Protein AF-A0A3C1H4Z0-F1 (afdb_monomer)

Structure (mmCIF, N/CA/C/O backbone):
data_AF-A0A3C1H4Z0-F1
#
_entry.id   AF-A0A3C1H4Z0-F1
#
loop_
_atom_site.group_PDB
_atom_site.id
_atom_site.type_symbol
_atom_site.label_atom_id
_atom_site.label_alt_id
_atom_site.label_comp_id
_atom_site.label_asym_id
_atom_site.label_entity_id
_atom_site.label_seq_id
_atom_site.pdbx_PDB_ins_code
_atom_site.Cartn_x
_atom_site.Cartn_y
_atom_site.Cartn_z
_atom_site.occupancy
_atom_site.B_iso_or_equiv
_atom_site.auth_seq_id
_atom_site.auth_comp_id
_atom_site.auth_asym_id
_atom_site.auth_atom_id
_atom_site.pdbx_PDB_model_num
ATOM 1 N N . MET A 1 1 ? 69.358 40.566 -24.210 1.00 37.97 1 MET A N 1
ATOM 2 C CA . MET A 1 1 ? 67.899 40.735 -24.387 1.00 37.97 1 MET A CA 1
ATOM 3 C C . MET A 1 1 ? 67.276 39.354 -24.476 1.00 37.97 1 MET A C 1
ATOM 5 O O . MET A 1 1 ? 67.696 38.576 -25.319 1.00 37.97 1 MET A O 1
ATOM 9 N N . LYS A 1 2 ? 66.384 39.017 -23.538 1.00 36.66 2 LYS A N 1
ATOM 10 C CA . LYS A 1 2 ? 65.709 37.714 -23.466 1.00 36.66 2 LYS A CA 1
ATOM 11 C C . LYS A 1 2 ? 64.594 37.681 -24.515 1.00 36.66 2 LYS A C 1
ATOM 13 O O . LYS A 1 2 ? 63.726 38.545 -24.478 1.00 36.66 2 LYS A O 1
ATOM 18 N N . ILE A 1 3 ? 64.631 36.708 -25.422 1.00 39.81 3 ILE A N 1
ATOM 19 C CA . ILE A 1 3 ? 63.531 36.397 -26.341 1.00 39.81 3 ILE A CA 1
ATOM 20 C C . ILE A 1 3 ? 62.879 35.119 -25.815 1.00 39.81 3 ILE A C 1
ATOM 22 O O . ILE A 1 3 ? 63.534 34.089 -25.671 1.00 39.81 3 ILE A O 1
ATOM 26 N N . ILE A 1 4 ? 61.607 35.238 -25.452 1.00 46.62 4 ILE A N 1
ATOM 27 C CA . ILE A 1 4 ? 60.723 34.152 -25.030 1.00 46.62 4 ILE A CA 1
ATOM 28 C C . ILE A 1 4 ? 60.248 33.425 -26.296 1.00 46.62 4 ILE A C 1
ATOM 30 O O . ILE A 1 4 ? 59.708 34.103 -27.172 1.00 46.62 4 ILE A O 1
ATOM 34 N N . PRO A 1 5 ? 60.354 32.089 -26.413 1.00 48.53 5 PRO A N 1
ATOM 35 C CA . PRO A 1 5 ? 59.516 31.348 -27.335 1.00 48.53 5 PRO A CA 1
ATOM 36 C C . PRO A 1 5 ? 58.209 31.006 -26.611 1.00 48.53 5 PRO A C 1
ATOM 38 O O . PRO A 1 5 ? 58.111 30.052 -25.843 1.00 48.53 5 PRO A O 1
ATOM 41 N N . LEU A 1 6 ? 57.213 31.861 -26.834 1.00 50.81 6 LEU A N 1
ATOM 42 C CA . LEU A 1 6 ? 55.803 31.505 -26.753 1.00 50.81 6 LEU A CA 1
ATOM 43 C C . LEU A 1 6 ? 55.489 30.627 -27.972 1.00 50.81 6 LEU A C 1
ATOM 45 O O . LEU A 1 6 ? 56.029 30.875 -29.046 1.00 50.81 6 LEU A O 1
ATOM 49 N N . LEU A 1 7 ? 54.562 29.686 -27.784 1.00 49.44 7 LEU A N 1
ATOM 50 C CA . LEU A 1 7 ? 53.970 28.773 -28.773 1.00 49.44 7 LEU A CA 1
ATOM 51 C C . LEU A 1 7 ? 54.741 27.481 -29.054 1.00 49.44 7 LEU A C 1
ATOM 53 O O . LEU A 1 7 ? 55.533 27.404 -29.980 1.00 49.44 7 LEU A O 1
ATOM 57 N N . PHE A 1 8 ? 54.371 26.430 -28.318 1.00 41.97 8 PHE A N 1
ATOM 58 C CA . PHE A 1 8 ? 53.978 25.140 -28.903 1.00 41.97 8 PHE A CA 1
ATOM 59 C C . PHE A 1 8 ? 53.128 24.350 -27.893 1.00 41.97 8 PHE A C 1
ATOM 61 O O . PHE A 1 8 ? 53.530 23.308 -27.396 1.00 41.97 8 PHE A O 1
ATOM 68 N N . ILE A 1 9 ? 51.937 24.861 -27.567 1.00 46.50 9 ILE A N 1
ATOM 69 C CA . ILE A 1 9 ? 50.832 24.011 -27.093 1.00 46.50 9 ILE A CA 1
ATOM 70 C C . ILE A 1 9 ? 49.528 24.524 -27.719 1.00 46.50 9 ILE A C 1
ATOM 72 O O . ILE A 1 9 ? 48.829 25.328 -27.108 1.00 46.50 9 ILE A O 1
ATOM 76 N N . PRO A 1 10 ? 49.170 24.075 -28.931 1.00 45.22 10 PRO A N 1
ATOM 77 C CA . PRO A 1 10 ? 47.775 24.066 -29.325 1.00 45.22 10 PRO A CA 1
ATOM 78 C C . PRO A 1 10 ? 47.410 22.650 -29.769 1.00 45.22 10 PRO A C 1
ATOM 80 O O . PRO A 1 10 ? 47.253 22.427 -30.958 1.00 45.22 10 PRO A O 1
ATOM 83 N N . LEU A 1 11 ? 47.366 21.674 -28.851 1.00 43.59 11 LEU A N 1
ATOM 84 C CA . LEU A 1 11 ? 46.843 20.324 -29.148 1.00 43.59 11 LEU A CA 1
ATOM 85 C C . LEU A 1 11 ? 46.638 19.457 -27.889 1.00 43.59 11 LEU A C 1
ATOM 87 O O . LEU A 1 11 ? 46.981 18.287 -27.872 1.00 43.59 11 LEU A O 1
ATOM 91 N N . LEU A 1 12 ? 46.072 20.023 -26.818 1.00 42.66 12 LEU A N 1
ATOM 92 C CA . LEU A 1 12 ? 45.511 19.251 -25.688 1.00 42.66 12 LEU A CA 1
ATOM 93 C C . LEU A 1 12 ? 44.210 19.887 -25.155 1.00 42.66 12 LEU A C 1
ATOM 95 O O . LEU A 1 12 ? 43.881 19.794 -23.980 1.00 42.66 12 LEU A O 1
ATOM 99 N N . LEU A 1 13 ? 43.456 20.547 -26.038 1.00 39.75 13 LEU A N 1
ATOM 100 C CA . LEU A 1 13 ? 42.087 21.010 -25.779 1.00 39.75 13 LEU A CA 1
ATOM 101 C C . LEU A 1 13 ? 41.118 20.388 -26.791 1.00 39.75 13 LEU A C 1
ATOM 103 O O . LEU A 1 13 ? 40.245 21.048 -27.335 1.00 39.75 13 LEU A O 1
ATOM 107 N N . THR A 1 14 ? 41.261 19.089 -27.032 1.00 47.59 14 THR A N 1
ATOM 108 C CA . THR A 1 14 ? 40.108 18.241 -27.353 1.00 47.59 14 THR A CA 1
ATOM 109 C C . THR A 1 14 ? 39.675 17.559 -26.060 1.00 47.59 14 THR A C 1
ATOM 111 O O . THR A 1 14 ? 39.637 16.336 -25.959 1.00 47.59 14 THR A O 1
ATOM 114 N N . GLY A 1 15 ? 39.375 18.359 -25.033 1.00 40.16 15 GLY A N 1
ATOM 115 C CA . GLY A 1 15 ? 38.405 17.938 -24.032 1.00 40.16 15 GLY A CA 1
ATOM 116 C C . GLY A 1 15 ? 37.061 17.931 -24.742 1.00 40.16 15 GLY A C 1
ATOM 117 O O . GLY A 1 15 ? 36.313 18.89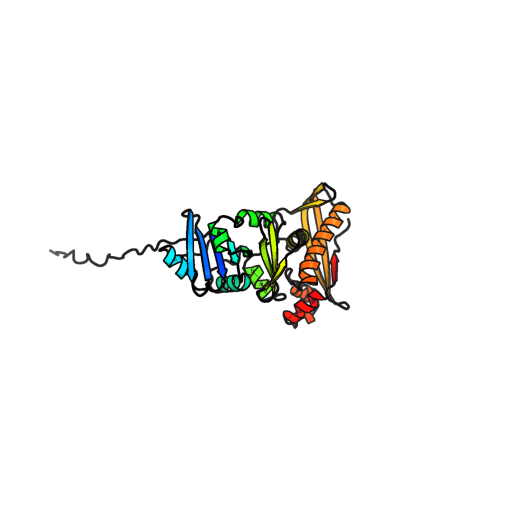8 -24.645 1.00 40.16 15 GLY A O 1
ATOM 118 N N . CYS A 1 16 ? 36.828 16.906 -25.567 1.00 43.28 16 CYS A N 1
ATOM 119 C CA . CYS A 1 16 ? 35.534 16.658 -26.170 1.00 43.28 16 CYS A CA 1
ATOM 120 C C . CYS A 1 16 ? 34.583 16.399 -25.012 1.00 43.28 16 CYS A C 1
ATOM 122 O O . CYS A 1 16 ? 34.588 15.346 -24.383 1.00 43.28 16 CYS A O 1
ATOM 124 N N . THR A 1 17 ? 33.844 17.450 -24.706 1.00 43.53 17 THR A N 1
ATOM 125 C CA . THR A 1 17 ? 32.643 17.494 -23.904 1.00 43.53 17 THR A CA 1
ATOM 126 C C . THR A 1 17 ? 31.671 16.448 -24.434 1.00 43.53 17 THR A C 1
ATOM 128 O O . THR A 1 17 ? 30.840 16.747 -25.289 1.00 43.53 17 THR A O 1
ATOM 131 N N . ASP A 1 18 ? 31.774 15.216 -23.944 1.00 45.03 18 ASP A N 1
ATOM 132 C CA . ASP A 1 18 ? 30.665 14.271 -23.985 1.00 45.03 18 ASP A CA 1
ATOM 133 C C . ASP A 1 18 ? 29.664 14.779 -22.935 1.00 45.03 18 ASP A C 1
ATOM 135 O O . ASP A 1 18 ? 29.580 14.270 -21.818 1.00 45.03 18 ASP A O 1
ATOM 139 N N . ILE A 1 19 ? 28.977 15.891 -23.243 1.00 54.91 19 ILE A N 1
ATOM 140 C CA . ILE A 1 19 ? 27.764 16.282 -22.520 1.00 54.91 19 ILE A CA 1
ATOM 141 C C . ILE A 1 19 ? 26.754 15.227 -22.936 1.00 54.91 19 ILE A C 1
ATOM 143 O O . ILE A 1 19 ? 25.976 15.420 -23.871 1.00 54.91 19 ILE A O 1
ATOM 147 N N . ARG A 1 20 ? 26.837 14.056 -22.301 1.00 63.47 20 ARG A N 1
ATOM 148 C CA . ARG A 1 20 ? 25.823 13.031 -22.454 1.00 63.47 20 ARG A CA 1
ATOM 149 C C . ARG A 1 20 ? 24.533 13.677 -22.001 1.00 63.47 20 ARG A C 1
ATOM 151 O O . ARG A 1 20 ? 24.407 14.107 -20.854 1.00 63.47 20 ARG A O 1
ATOM 158 N N . ARG A 1 21 ? 23.613 13.831 -22.950 1.00 85.88 21 ARG A N 1
ATOM 159 C CA . ARG A 1 21 ? 22.250 14.266 -22.675 1.00 85.88 21 ARG A CA 1
ATOM 160 C C . ARG A 1 21 ? 21.736 13.395 -21.536 1.00 85.88 21 ARG A C 1
ATOM 162 O O . ARG A 1 21 ? 21.861 12.177 -21.615 1.00 85.88 21 ARG A O 1
ATOM 169 N N . ARG A 1 22 ? 21.226 14.013 -20.478 1.00 89.50 22 ARG A N 1
ATOM 170 C CA . ARG A 1 22 ? 20.706 13.311 -19.306 1.00 89.50 22 ARG A CA 1
ATOM 171 C C . ARG A 1 22 ? 19.210 13.530 -19.240 1.00 89.50 22 ARG A C 1
ATOM 173 O O . ARG A 1 22 ? 18.773 14.676 -19.286 1.00 89.50 22 ARG A O 1
ATOM 180 N N . LEU A 1 23 ? 18.455 12.450 -19.115 1.00 91.31 23 LEU A N 1
ATOM 181 C CA . LEU A 1 23 ? 17.008 12.481 -18.969 1.00 91.31 23 LEU A CA 1
ATOM 182 C C . LEU A 1 23 ? 16.627 11.963 -17.590 1.00 91.31 23 LEU A C 1
ATOM 184 O O . LEU A 1 23 ? 17.183 10.976 -17.108 1.00 91.31 23 LEU A O 1
ATOM 188 N N . SER A 1 24 ? 15.698 12.658 -16.943 1.00 91.81 24 SER A N 1
ATOM 189 C CA . SER A 1 24 ? 15.146 12.261 -15.649 1.00 91.81 24 SER A CA 1
ATOM 190 C C . SER A 1 24 ? 13.656 11.968 -15.789 1.00 91.81 24 SER A C 1
ATOM 192 O O . SER A 1 24 ? 12.875 12.918 -15.842 1.00 91.81 24 SER A O 1
ATOM 194 N N . PRO A 1 25 ? 13.260 10.688 -15.896 1.00 92.88 25 PRO A N 1
ATOM 195 C CA . PRO A 1 25 ? 11.854 10.316 -15.952 1.00 92.88 25 PRO A CA 1
ATOM 196 C C . PRO A 1 25 ? 11.118 10.671 -14.661 1.00 92.88 25 PRO A C 1
ATOM 198 O O . PRO A 1 25 ? 11.623 10.406 -13.570 1.00 92.88 25 PRO A O 1
ATOM 201 N N . ASP A 1 26 ? 9.918 11.227 -14.800 1.00 92.56 26 ASP A N 1
ATOM 202 C CA . ASP A 1 26 ? 8.950 11.390 -13.710 1.00 92.56 26 ASP A CA 1
ATOM 203 C C . ASP A 1 26 ? 8.095 10.130 -13.532 1.00 92.56 26 ASP A C 1
ATOM 205 O O . ASP A 1 26 ? 7.803 9.745 -12.400 1.00 92.56 26 ASP A O 1
ATOM 209 N N . LEU A 1 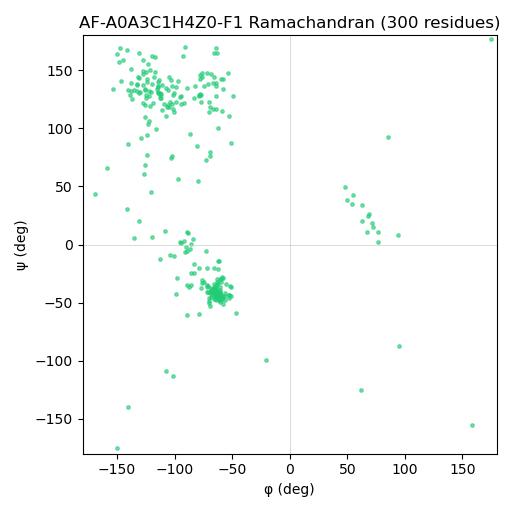27 ? 7.780 9.435 -14.633 1.00 95.50 27 LEU A N 1
ATOM 210 C CA . LEU A 1 27 ? 7.060 8.162 -14.624 1.00 95.50 27 LEU A CA 1
ATOM 211 C C . LEU A 1 27 ? 7.902 7.055 -15.236 1.00 95.50 27 LEU A C 1
ATOM 213 O O . LEU A 1 27 ? 8.493 7.218 -16.308 1.00 95.50 27 LEU A O 1
ATOM 217 N N . LEU A 1 28 ? 7.860 5.892 -14.600 1.00 97.12 28 LEU A N 1
ATOM 218 C CA . LEU A 1 28 ? 8.445 4.668 -15.113 1.00 97.12 28 LEU A CA 1
ATOM 219 C C . LEU A 1 28 ? 7.416 3.552 -15.026 1.00 97.12 28 LEU A C 1
ATOM 221 O O . LEU A 1 28 ? 6.819 3.325 -13.980 1.00 97.12 28 LEU A O 1
ATOM 225 N N . ALA A 1 29 ? 7.239 2.836 -16.125 1.00 97.44 29 ALA A N 1
ATOM 226 C CA . ALA A 1 29 ? 6.429 1.643 -16.206 1.00 97.44 29 ALA A CA 1
ATOM 227 C C . ALA A 1 29 ? 7.300 0.431 -16.533 1.00 97.44 29 ALA A C 1
ATOM 229 O O . ALA A 1 29 ? 8.120 0.479 -17.454 1.00 97.44 29 ALA A O 1
ATOM 230 N N . VAL A 1 30 ? 7.083 -0.661 -15.804 1.00 97.50 30 VAL A N 1
ATOM 231 C CA . VAL A 1 30 ? 7.778 -1.936 -15.981 1.00 97.50 30 VAL A CA 1
ATOM 232 C C . VAL A 1 30 ? 6.757 -3.049 -16.170 1.00 97.50 30 VAL A C 1
ATOM 234 O O . VAL A 1 30 ? 5.785 -3.172 -15.420 1.00 97.50 30 VAL A O 1
ATOM 237 N N . HIS A 1 31 ? 6.981 -3.889 -17.169 1.00 96.81 31 HIS A N 1
ATOM 238 C CA . HIS A 1 31 ? 6.237 -5.128 -17.342 1.00 96.81 31 HIS A CA 1
ATOM 239 C C . HIS A 1 31 ? 7.198 -6.307 -17.261 1.00 96.81 31 HIS A C 1
ATOM 241 O O . HIS A 1 31 ? 8.144 -6.377 -18.046 1.00 96.81 31 HIS A O 1
ATOM 247 N N . THR A 1 32 ? 6.957 -7.224 -16.324 1.00 93.19 32 THR A N 1
ATOM 248 C CA . THR A 1 32 ? 7.708 -8.477 -16.221 1.00 93.19 32 THR A CA 1
ATOM 249 C C . THR A 1 32 ? 6.896 -9.627 -16.825 1.00 93.19 32 THR A C 1
ATOM 251 O O . THR A 1 32 ? 5.830 -9.994 -16.331 1.00 93.19 32 THR A O 1
ATOM 254 N N . GLY A 1 33 ? 7.402 -10.178 -17.931 1.00 87.75 33 GLY A N 1
ATOM 255 C CA . GLY A 1 33 ? 6.848 -11.330 -18.647 1.00 87.75 33 GLY A CA 1
ATOM 256 C C . GLY A 1 33 ? 7.966 -12.251 -19.147 1.00 87.75 33 GLY A C 1
ATOM 257 O O . GLY A 1 33 ? 8.956 -12.446 -18.448 1.00 87.75 33 GLY A O 1
ATOM 258 N N . GLU A 1 34 ? 7.842 -12.801 -20.362 1.00 85.75 34 GLU A N 1
ATOM 259 C CA . GLU A 1 34 ? 8.949 -13.539 -21.014 1.00 85.75 34 GLU A CA 1
ATOM 260 C C . GLU A 1 34 ? 10.174 -12.641 -21.259 1.00 85.75 34 GLU A C 1
ATOM 262 O O . GLU A 1 34 ? 11.317 -13.087 -21.171 1.00 85.75 34 GLU A O 1
ATOM 267 N N . THR A 1 35 ? 9.919 -11.362 -21.533 1.00 90.50 35 THR A N 1
ATOM 268 C CA . THR A 1 35 ? 10.899 -10.277 -21.595 1.00 90.50 35 THR A CA 1
ATOM 269 C C . THR A 1 35 ? 10.498 -9.179 -20.618 1.00 90.50 35 THR A C 1
ATOM 271 O O . THR A 1 35 ? 9.317 -9.032 -20.289 1.00 90.50 35 THR A O 1
ATOM 274 N N . VAL A 1 36 ? 11.469 -8.384 -20.168 1.00 96.19 36 VAL A N 1
ATOM 275 C CA . VAL A 1 36 ? 11.195 -7.201 -19.350 1.00 96.19 36 VAL A CA 1
ATOM 276 C C . VAL A 1 36 ? 11.057 -5.999 -20.267 1.00 96.19 36 VAL A C 1
ATOM 278 O O . VAL A 1 36 ? 11.981 -5.666 -21.010 1.00 96.19 36 VAL A O 1
ATOM 281 N N . SER A 1 37 ? 9.906 -5.343 -20.216 1.00 97.50 37 SER A N 1
ATOM 282 C CA . SER A 1 37 ? 9.657 -4.112 -20.964 1.00 97.50 37 SER A CA 1
ATOM 283 C C . SER A 1 37 ? 9.701 -2.913 -20.027 1.00 97.50 37 SER A C 1
ATOM 285 O O . SER A 1 37 ? 9.238 -2.976 -18.887 1.00 97.50 37 SER A O 1
ATOM 287 N N . PHE A 1 38 ? 10.222 -1.804 -20.542 1.00 97.75 38 PHE A N 1
ATOM 288 C CA . PHE A 1 38 ? 10.278 -0.517 -19.868 1.00 97.75 38 PHE A CA 1
ATOM 289 C C . PHE A 1 38 ? 9.598 0.540 -20.727 1.00 97.75 38 PHE A C 1
ATOM 291 O O . PHE A 1 38 ? 9.792 0.584 -21.944 1.00 97.75 38 PHE A O 1
ATOM 298 N N . ALA A 1 39 ? 8.853 1.434 -20.090 1.00 97.31 39 ALA A N 1
ATOM 299 C CA . ALA A 1 39 ? 8.422 2.684 -20.693 1.00 97.31 39 ALA A CA 1
ATOM 300 C C . ALA A 1 39 ? 8.629 3.819 -19.690 1.00 97.31 39 ALA A C 1
ATOM 302 O O . ALA A 1 39 ? 8.261 3.686 -18.531 1.00 97.31 39 ALA A O 1
ATOM 303 N N . ALA A 1 40 ? 9.218 4.922 -20.125 1.00 96.69 40 ALA A N 1
ATOM 304 C CA . ALA A 1 40 ? 9.511 6.075 -19.292 1.00 96.69 40 ALA A CA 1
ATOM 305 C C . ALA A 1 40 ? 8.943 7.336 -19.936 1.00 96.69 40 ALA A C 1
ATOM 307 O O . ALA A 1 40 ? 9.074 7.523 -21.147 1.00 96.69 40 ALA A O 1
ATOM 308 N N . HIS A 1 41 ? 8.335 8.190 -19.120 1.00 95.81 41 HIS A N 1
ATOM 309 C CA . HIS A 1 41 ? 7.904 9.524 -19.519 1.00 95.81 41 HIS A CA 1
ATOM 310 C C . HIS A 1 41 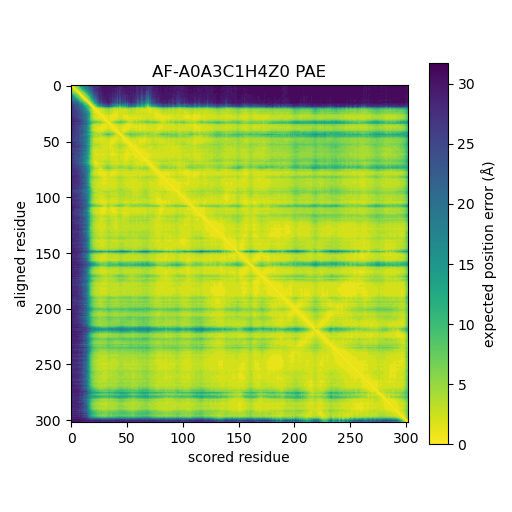? 8.819 10.566 -18.875 1.00 95.81 41 HIS A C 1
ATOM 312 O O . HIS A 1 41 ? 9.134 10.456 -17.687 1.00 95.81 41 HIS A O 1
ATOM 318 N N . THR A 1 42 ? 9.261 11.548 -19.663 1.00 91.56 42 THR A N 1
ATOM 319 C CA . THR A 1 42 ? 10.120 12.645 -19.208 1.00 91.56 42 THR A CA 1
ATOM 320 C C . THR A 1 42 ? 9.454 13.996 -19.477 1.00 91.56 42 THR A C 1
ATOM 322 O O . THR A 1 42 ? 9.456 14.520 -20.589 1.00 91.56 42 THR A O 1
ATOM 325 N N . SER A 1 43 ? 8.967 14.641 -18.422 1.00 86.19 43 SER A N 1
ATOM 326 C CA . SER A 1 43 ? 8.322 15.961 -18.487 1.00 86.19 43 SER A CA 1
ATOM 327 C C . SER A 1 43 ? 9.260 17.070 -18.980 1.00 86.19 43 SER A C 1
ATOM 329 O O . SER A 1 43 ? 8.807 18.102 -19.465 1.00 86.19 43 SER A O 1
ATOM 331 N N . GLN A 1 44 ? 10.579 16.865 -18.876 1.00 83.69 44 GLN A N 1
ATOM 332 C CA . GLN A 1 44 ? 11.602 17.803 -19.359 1.00 83.69 44 GLN A CA 1
ATOM 333 C C . GLN A 1 44 ? 11.496 18.068 -20.865 1.00 83.69 44 GLN A C 1
ATOM 335 O O . GLN A 1 44 ? 11.842 19.153 -21.328 1.00 83.69 44 GLN A O 1
ATOM 340 N N . GLU A 1 45 ? 11.062 17.063 -21.621 1.00 85.69 45 GLU A N 1
ATOM 341 C CA . GLU A 1 45 ? 11.038 17.096 -23.082 1.00 85.69 45 GLU A CA 1
ATOM 342 C C . GLU A 1 45 ? 9.719 16.567 -23.659 1.00 85.69 45 GLU A C 1
ATOM 344 O O . GLU A 1 45 ? 9.614 16.440 -24.877 1.00 85.69 45 GLU A O 1
ATOM 349 N N . ASP A 1 46 ? 8.739 16.266 -22.796 1.00 87.38 46 ASP A N 1
ATOM 350 C CA . ASP A 1 46 ? 7.471 15.612 -23.144 1.00 87.38 46 ASP A CA 1
ATOM 351 C C . ASP A 1 46 ? 7.704 14.375 -24.030 1.00 87.38 46 ASP A C 1
ATOM 353 O O . ASP A 1 46 ? 7.159 14.226 -25.126 1.00 87.38 46 ASP A O 1
ATOM 357 N N . ALA A 1 47 ? 8.635 13.519 -23.592 1.00 87.56 47 ALA A N 1
ATOM 358 C CA . ALA A 1 47 ? 9.094 12.374 -24.363 1.00 87.56 47 ALA A CA 1
ATOM 359 C C . ALA A 1 47 ? 8.718 11.056 -23.690 1.00 87.56 47 ALA A C 1
ATOM 361 O O . ALA A 1 47 ? 8.839 10.878 -22.478 1.00 87.56 47 ALA A O 1
ATOM 362 N N . LEU A 1 48 ? 8.318 10.101 -24.526 1.00 95.06 48 LEU A N 1
ATOM 363 C CA . LEU A 1 48 ? 8.053 8.724 -24.148 1.00 95.06 48 LEU A CA 1
ATOM 364 C C . LEU A 1 48 ? 9.151 7.831 -24.736 1.00 95.06 48 LEU A C 1
ATOM 366 O O . LEU A 1 48 ? 9.324 7.758 -25.954 1.00 95.06 48 LEU A O 1
ATOM 370 N N . ILE A 1 49 ? 9.870 7.126 -23.871 1.00 96.00 49 ILE A N 1
ATOM 371 C CA . ILE A 1 49 ? 10.957 6.218 -24.245 1.00 96.00 49 ILE A CA 1
ATOM 372 C C . ILE A 1 49 ? 10.528 4.807 -23.879 1.00 96.00 49 ILE A C 1
ATOM 374 O O . ILE A 1 49 ? 10.110 4.570 -22.752 1.00 96.00 49 ILE A O 1
ATOM 378 N N . ALA A 1 50 ? 10.653 3.866 -24.809 1.00 96.81 50 ALA A N 1
ATOM 379 C CA . ALA A 1 50 ? 10.377 2.459 -24.552 1.00 96.81 50 ALA A CA 1
ATOM 380 C C . ALA A 1 50 ? 11.592 1.605 -24.907 1.00 96.81 50 ALA A C 1
ATOM 382 O O . ALA A 1 50 ? 12.288 1.880 -25.886 1.00 96.81 50 ALA A O 1
ATOM 383 N N . ALA A 1 51 ? 11.838 0.575 -24.108 1.00 97.06 51 ALA A N 1
ATOM 384 C CA . ALA A 1 51 ? 12.926 -0.366 -24.317 1.00 97.06 51 ALA A CA 1
ATOM 385 C C . ALA A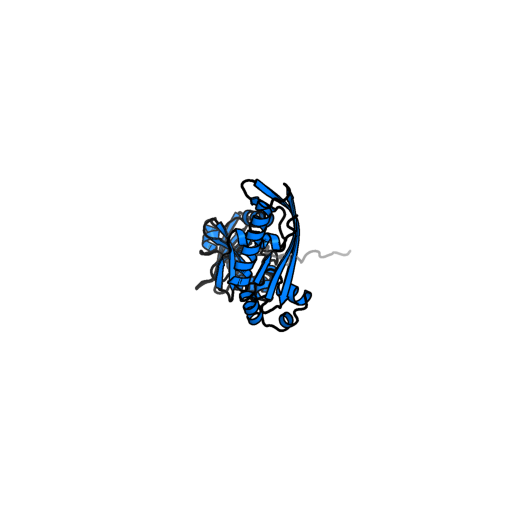 1 51 ? 12.555 -1.746 -23.770 1.00 97.06 51 ALA A C 1
ATOM 387 O O . ALA A 1 51 ? 11.629 -1.886 -22.974 1.00 97.06 51 ALA A O 1
ATOM 388 N N . GLU A 1 52 ? 13.310 -2.757 -24.179 1.00 96.62 52 GLU A N 1
ATOM 389 C CA . GLU A 1 52 ? 13.196 -4.116 -23.659 1.00 96.62 52 GLU A CA 1
ATOM 390 C C . GLU A 1 52 ? 14.566 -4.606 -23.197 1.00 96.62 52 GLU A C 1
ATOM 392 O O . GLU A 1 52 ? 15.605 -4.227 -23.752 1.00 96.62 52 GLU A O 1
ATOM 397 N N . ALA A 1 53 ? 14.564 -5.461 -22.182 1.00 95.12 53 ALA A N 1
ATOM 398 C CA . ALA A 1 53 ? 15.743 -6.148 -21.693 1.00 95.12 53 ALA A CA 1
ATOM 399 C C . ALA A 1 53 ? 15.398 -7.542 -21.161 1.00 95.12 53 ALA A C 1
ATOM 401 O O . ALA A 1 53 ? 14.238 -7.913 -20.989 1.00 95.12 53 ALA A O 1
ATOM 402 N N . ALA A 1 54 ? 16.444 -8.322 -20.898 1.00 93.12 54 ALA A N 1
ATOM 403 C CA . ALA A 1 54 ? 16.310 -9.647 -20.303 1.00 93.12 54 ALA A CA 1
ATOM 404 C C . ALA A 1 54 ? 16.071 -9.606 -18.781 1.00 93.12 54 ALA A C 1
ATOM 406 O O . ALA A 1 54 ? 15.611 -10.594 -18.224 1.00 93.12 54 ALA A O 1
ATOM 407 N N . ASP A 1 55 ? 16.403 -8.495 -18.116 1.00 91.94 55 ASP A N 1
ATOM 408 C CA . ASP A 1 55 ? 16.436 -8.380 -16.655 1.00 91.94 55 ASP A CA 1
ATOM 409 C C . ASP A 1 55 ? 16.027 -6.955 -16.225 1.00 91.94 55 ASP A C 1
ATOM 411 O O . ASP A 1 55 ? 16.439 -5.999 -16.901 1.00 91.94 55 ASP A O 1
ATOM 415 N N . PRO A 1 56 ? 15.249 -6.773 -15.134 1.00 92.06 56 PRO A N 1
ATOM 416 C CA . PRO A 1 56 ? 14.912 -5.448 -14.614 1.00 92.06 56 PRO A CA 1
ATOM 417 C C . PRO A 1 56 ? 16.136 -4.575 -14.294 1.00 92.06 56 PRO A C 1
ATOM 419 O O . PRO A 1 56 ? 16.095 -3.371 -14.532 1.00 92.06 56 PRO A O 1
ATOM 422 N N . LEU A 1 57 ? 17.257 -5.152 -13.844 1.00 93.56 57 LEU A N 1
ATOM 423 C CA . LEU A 1 57 ? 18.494 -4.422 -13.516 1.00 93.56 57 LEU A CA 1
ATOM 424 C C . LEU A 1 57 ? 19.128 -3.702 -14.714 1.00 93.56 57 LEU A C 1
ATOM 426 O O . LEU A 1 57 ? 19.998 -2.853 -14.542 1.00 93.56 57 LEU A O 1
ATOM 430 N N . LEU A 1 58 ? 18.708 -4.028 -15.937 1.00 94.06 58 LEU A N 1
ATOM 431 C CA . LEU A 1 58 ? 19.197 -3.395 -17.161 1.00 94.06 58 LEU A CA 1
ATOM 432 C C . LEU A 1 58 ? 18.385 -2.154 -17.561 1.00 94.06 58 LEU A C 1
ATOM 434 O O . LEU A 1 58 ? 18.560 -1.652 -18.672 1.00 94.06 58 LEU A O 1
ATOM 438 N N . LEU A 1 59 ? 17.504 -1.660 -16.685 1.00 93.94 59 LEU A N 1
ATOM 439 C CA . LEU A 1 59 ? 16.640 -0.501 -16.908 1.00 93.94 59 LEU A CA 1
ATOM 440 C C . LEU A 1 59 ? 17.382 0.701 -17.512 1.00 93.94 59 LEU A C 1
ATOM 442 O O . LEU A 1 59 ? 17.018 1.187 -18.587 1.00 93.94 59 LEU A O 1
ATOM 446 N N . THR A 1 60 ? 18.405 1.196 -16.812 1.00 92.12 60 THR A N 1
ATOM 447 C CA . THR A 1 60 ? 19.120 2.433 -17.165 1.00 92.12 60 THR A CA 1
ATOM 448 C C . THR A 1 60 ? 19.870 2.287 -18.489 1.00 92.12 60 THR A C 1
ATOM 450 O O . THR A 1 60 ? 19.793 3.174 -19.341 1.00 92.12 60 THR A O 1
ATOM 453 N N . ASP A 1 61 ? 20.493 1.131 -18.725 1.00 94.06 61 ASP A N 1
ATOM 454 C CA . ASP A 1 61 ? 21.171 0.794 -19.981 1.00 94.06 61 ASP A CA 1
ATOM 455 C C . ASP A 1 61 ? 20.201 0.621 -21.160 1.00 94.06 61 ASP A C 1
ATOM 457 O O . ASP A 1 61 ? 20.505 1.002 -22.296 1.00 94.06 61 ASP A O 1
ATOM 461 N N . ALA A 1 62 ? 19.041 0.003 -20.935 1.00 95.31 62 ALA A N 1
ATOM 462 C CA . ALA A 1 62 ? 18.045 -0.239 -21.973 1.00 95.31 62 ALA A CA 1
ATOM 463 C C . ALA A 1 62 ? 17.392 1.073 -22.422 1.00 95.31 62 ALA A C 1
ATOM 465 O O . ALA A 1 62 ? 17.422 1.405 -23.611 1.00 95.31 62 ALA A O 1
ATOM 466 N N . LEU A 1 63 ? 16.874 1.854 -21.470 1.00 95.31 63 LEU A N 1
ATOM 467 C CA . LEU A 1 63 ? 16.274 3.156 -21.752 1.00 95.31 63 LEU A CA 1
ATOM 468 C C . LEU A 1 63 ? 17.312 4.156 -22.270 1.00 95.31 63 LEU A C 1
ATOM 470 O O . LEU A 1 63 ? 17.015 4.917 -23.190 1.00 95.31 63 LEU A O 1
ATOM 474 N N . GLY A 1 64 ? 18.541 4.126 -21.750 1.00 94.12 64 GLY A N 1
ATOM 475 C CA . GLY A 1 64 ? 19.594 5.036 -22.189 1.00 94.12 64 GLY A CA 1
ATOM 476 C C . GLY A 1 64 ? 20.032 4.798 -23.633 1.00 94.12 64 GLY A C 1
ATOM 477 O O . GLY A 1 64 ? 20.182 5.747 -24.407 1.00 94.12 64 GLY A O 1
ATOM 478 N N . ARG A 1 65 ? 20.139 3.528 -24.049 1.00 93.62 65 ARG A N 1
ATOM 479 C CA . ARG A 1 65 ? 20.378 3.170 -25.459 1.00 93.62 65 ARG A CA 1
ATOM 480 C C . ARG A 1 65 ? 19.226 3.595 -26.365 1.00 93.62 65 ARG A C 1
ATOM 482 O O . ARG A 1 65 ? 19.489 4.102 -27.451 1.00 93.62 65 ARG A O 1
ATOM 489 N N . ALA A 1 66 ? 17.980 3.412 -25.927 1.00 94.62 66 ALA A N 1
ATOM 490 C CA . ALA A 1 66 ? 16.804 3.807 -26.700 1.00 94.62 66 ALA A CA 1
ATOM 491 C C . ALA A 1 66 ? 16.691 5.335 -26.858 1.00 94.62 66 ALA A C 1
ATOM 493 O O . ALA A 1 66 ? 16.357 5.821 -27.936 1.00 94.62 66 ALA A O 1
ATOM 494 N N . ALA A 1 67 ? 17.010 6.094 -25.808 1.00 92.62 67 ALA A N 1
ATOM 495 C CA . ALA A 1 67 ? 16.939 7.554 -25.808 1.00 92.62 67 ALA A CA 1
ATOM 496 C C . ALA A 1 67 ? 18.178 8.245 -26.405 1.00 92.62 67 ALA A C 1
ATOM 498 O O . ALA A 1 67 ? 18.134 9.442 -26.703 1.00 92.62 67 ALA A O 1
ATOM 499 N N . GLY A 1 68 ? 19.300 7.526 -26.533 1.00 92.06 68 GLY A N 1
ATOM 500 C CA . GLY A 1 68 ? 20.603 8.128 -26.828 1.00 92.06 68 GLY A CA 1
ATOM 501 C C . GLY A 1 68 ? 21.061 9.089 -25.722 1.00 92.06 68 GLY A C 1
ATOM 502 O O . GLY A 1 68 ? 21.656 10.126 -26.016 1.00 92.06 68 GLY A O 1
ATOM 503 N N . ALA A 1 69 ? 20.727 8.779 -24.467 1.00 91.50 69 ALA A N 1
ATOM 504 C CA . ALA A 1 69 ? 20.909 9.642 -23.302 1.00 91.50 69 ALA A CA 1
ATOM 505 C C . ALA A 1 69 ? 21.257 8.820 -22.049 1.00 91.50 69 ALA A C 1
ATOM 507 O O . ALA A 1 69 ? 20.961 7.634 -21.973 1.00 91.50 69 ALA A O 1
ATOM 508 N N . GLU A 1 70 ? 21.868 9.442 -21.045 1.00 91.88 70 GLU A N 1
ATOM 509 C CA . GLU A 1 70 ? 21.954 8.865 -19.702 1.00 91.88 70 GLU A CA 1
ATOM 510 C C . GLU A 1 70 ? 20.591 8.985 -19.006 1.00 91.88 70 GLU A C 1
ATOM 512 O O . GLU A 1 70 ? 19.958 10.041 -19.058 1.00 91.88 70 GLU A O 1
ATOM 517 N N . ILE A 1 71 ? 20.153 7.924 -18.329 1.00 92.44 71 ILE A N 1
ATOM 518 C CA . ILE A 1 71 ? 18.908 7.911 -17.556 1.00 92.44 71 ILE A CA 1
ATOM 519 C C . ILE A 1 71 ? 19.226 8.093 -16.077 1.00 92.44 71 ILE A C 1
ATOM 521 O O . ILE A 1 71 ? 20.075 7.399 -15.527 1.00 92.44 71 ILE A O 1
ATOM 525 N N . SER A 1 72 ? 18.525 9.024 -15.434 1.00 90.69 72 SER A N 1
ATOM 526 C CA . SER A 1 72 ? 18.638 9.310 -14.005 1.00 90.69 72 SER A CA 1
ATOM 527 C C . SER A 1 72 ? 17.267 9.236 -13.348 1.00 90.69 72 SER A C 1
ATOM 529 O O . SER A 1 72 ? 16.443 10.128 -13.524 1.00 90.69 72 SER A O 1
ATOM 531 N N . THR A 1 73 ? 17.031 8.219 -12.530 1.00 87.50 73 THR A N 1
ATOM 532 C CA . THR A 1 73 ? 15.740 7.975 -11.864 1.00 87.50 73 THR A CA 1
ATOM 533 C C . THR A 1 73 ? 15.549 8.762 -10.562 1.00 87.50 73 THR A C 1
ATOM 535 O O . THR A 1 73 ? 14.531 8.624 -9.893 1.00 87.50 73 THR A O 1
ATOM 538 N N . GLY A 1 74 ? 16.483 9.651 -10.205 1.00 83.88 74 GLY A N 1
ATOM 539 C CA . GLY A 1 74 ? 16.418 10.433 -8.961 1.00 83.88 74 GLY A CA 1
ATOM 540 C C . GLY A 1 74 ? 15.202 11.364 -8.813 1.00 83.88 74 GLY A C 1
ATOM 541 O O . GLY A 1 74 ? 14.941 11.824 -7.708 1.00 83.88 74 GLY A O 1
ATOM 542 N N . HIS A 1 75 ? 14.460 11.635 -9.893 1.00 83.94 75 HIS A N 1
ATOM 543 C CA . HIS A 1 75 ? 13.226 12.437 -9.881 1.00 83.94 75 HIS A CA 1
ATOM 544 C C . HIS A 1 75 ? 11.957 11.595 -10.091 1.00 83.94 75 HIS A C 1
ATOM 546 O O . HIS A 1 75 ? 10.890 12.155 -10.334 1.00 83.94 75 HIS A O 1
ATOM 552 N N . LEU A 1 76 ? 12.067 10.266 -10.019 1.00 91.88 76 LEU A N 1
ATOM 553 C CA . LEU A 1 76 ? 10.950 9.368 -10.271 1.00 91.88 76 LEU A CA 1
ATOM 554 C C . LEU A 1 76 ? 9.875 9.528 -9.189 1.00 91.88 76 LEU A C 1
ATOM 556 O O . LEU A 1 76 ? 10.108 9.224 -8.016 1.00 91.88 76 LEU A O 1
ATOM 560 N N . THR A 1 77 ? 8.685 9.978 -9.584 1.00 91.75 77 THR A N 1
ATOM 561 C CA . THR A 1 77 ? 7.557 10.186 -8.664 1.00 91.75 77 THR A CA 1
ATOM 562 C C . THR A 1 77 ? 6.707 8.928 -8.534 1.00 91.75 77 THR A C 1
ATOM 564 O O . THR A 1 77 ? 6.233 8.613 -7.438 1.00 91.75 77 THR A O 1
ATOM 567 N N . MET A 1 78 ? 6.569 8.173 -9.628 1.00 95.25 78 MET A N 1
ATOM 568 C CA . MET A 1 78 ? 5.780 6.948 -9.666 1.00 95.25 78 MET A CA 1
ATOM 569 C C . MET A 1 78 ? 6.438 5.845 -10.502 1.00 95.25 78 MET A C 1
ATOM 571 O O . MET A 1 78 ? 6.827 6.047 -11.654 1.00 95.25 78 MET A O 1
ATOM 575 N N . LEU A 1 79 ? 6.466 4.646 -9.923 1.00 96.69 79 LEU A N 1
ATOM 576 C CA . LEU A 1 79 ? 6.813 3.388 -10.571 1.00 96.69 79 LEU A CA 1
ATOM 577 C C . LEU A 1 79 ? 5.541 2.548 -10.759 1.00 96.69 79 LEU A C 1
ATOM 579 O O . LEU A 1 79 ? 4.974 2.048 -9.792 1.00 96.69 79 LEU A O 1
ATOM 583 N N . ALA A 1 80 ? 5.101 2.370 -12.000 1.00 96.62 80 ALA A N 1
ATOM 584 C CA . ALA A 1 80 ? 4.001 1.483 -12.358 1.00 96.62 80 ALA A CA 1
ATOM 585 C C . ALA A 1 80 ? 4.535 0.104 -12.763 1.00 96.62 80 ALA A C 1
ATOM 587 O O . ALA A 1 80 ? 5.402 0.003 -13.629 1.00 96.62 80 ALA A O 1
ATOM 588 N N . VAL A 1 81 ? 4.021 -0.974 -12.176 1.00 96.62 81 VAL A N 1
ATOM 589 C CA . VAL A 1 81 ? 4.512 -2.328 -12.450 1.00 96.62 81 VAL A CA 1
ATOM 590 C C . VAL A 1 81 ? 3.370 -3.294 -12.710 1.00 96.62 81 VAL A C 1
ATOM 592 O O . VAL A 1 81 ? 2.358 -3.300 -12.013 1.00 96.62 81 VAL A O 1
ATOM 595 N N . SER A 1 82 ? 3.569 -4.151 -13.703 1.00 94.56 82 SER A N 1
ATOM 596 C CA . SER A 1 82 ? 2.706 -5.292 -14.013 1.00 94.56 82 SER A CA 1
ATOM 597 C C . SER A 1 82 ? 3.545 -6.567 -14.094 1.00 94.56 82 SER A C 1
ATOM 599 O O . SER A 1 82 ? 4.700 -6.509 -14.515 1.00 94.56 82 SER A O 1
ATOM 601 N N . GLY A 1 83 ? 2.972 -7.704 -13.694 1.00 93.06 83 GLY A N 1
ATOM 602 C CA . GLY A 1 83 ? 3.702 -8.965 -13.513 1.00 93.06 83 GLY A CA 1
ATOM 603 C C . GLY A 1 83 ? 4.145 -9.148 -12.060 1.00 93.06 83 GLY A C 1
ATOM 604 O O . GLY A 1 83 ? 3.399 -9.719 -11.2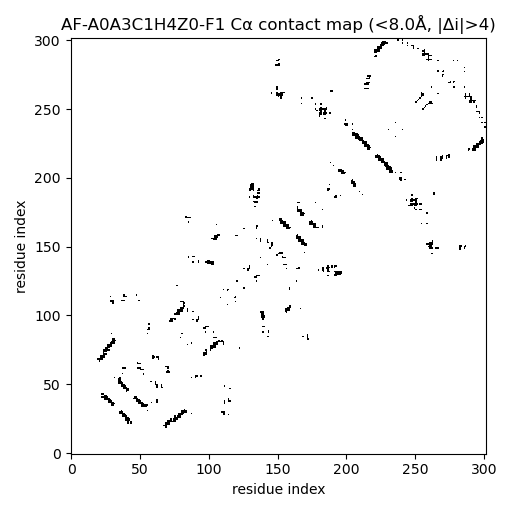69 1.00 93.06 83 GLY A O 1
ATOM 605 N N . ASP A 1 84 ? 5.316 -8.618 -11.704 1.00 93.88 84 ASP A N 1
ATOM 606 C CA . ASP A 1 84 ? 5.955 -8.764 -10.385 1.00 93.88 84 ASP A CA 1
ATOM 607 C C . ASP A 1 84 ? 6.271 -7.397 -9.740 1.00 93.88 84 ASP A C 1
ATOM 609 O O . ASP A 1 84 ? 7.414 -6.930 -9.757 1.00 93.88 84 ASP A O 1
ATOM 613 N N . PRO A 1 85 ? 5.261 -6.702 -9.186 1.00 95.00 85 PRO A N 1
ATOM 614 C CA . PRO A 1 85 ? 5.466 -5.390 -8.580 1.00 95.00 85 PRO A CA 1
ATOM 615 C C . PRO A 1 85 ? 6.351 -5.428 -7.330 1.00 95.00 85 PRO A C 1
ATOM 617 O O . PRO A 1 85 ? 7.107 -4.484 -7.102 1.00 95.00 85 PRO A O 1
ATOM 620 N N . CYS A 1 86 ? 6.294 -6.498 -6.531 1.00 94.56 86 CYS A N 1
ATOM 621 C CA . CYS A 1 86 ? 7.108 -6.624 -5.322 1.00 94.56 86 CYS A CA 1
ATOM 622 C C . CYS A 1 86 ? 8.589 -6.825 -5.663 1.00 94.56 86 CYS A C 1
ATOM 624 O O . CYS A 1 86 ? 9.422 -6.062 -5.173 1.00 94.56 86 CYS A O 1
ATOM 626 N N . GLY A 1 87 ? 8.912 -7.781 -6.542 1.00 94.56 87 GLY A N 1
ATOM 627 C CA . GLY A 1 87 ? 10.293 -8.072 -6.923 1.00 94.56 87 GLY A CA 1
ATOM 628 C C . GLY A 1 87 ? 10.956 -6.926 -7.686 1.00 94.56 87 GLY A C 1
ATOM 629 O O . GLY A 1 87 ? 12.108 -6.591 -7.410 1.00 94.56 87 GLY A O 1
ATOM 630 N N . VAL A 1 88 ? 10.229 -6.244 -8.581 1.00 95.25 88 VAL A N 1
ATOM 631 C CA . VAL A 1 88 ? 10.756 -5.053 -9.281 1.00 95.25 88 VAL A CA 1
ATOM 632 C C . VAL A 1 88 ? 11.040 -3.913 -8.302 1.00 95.25 88 VAL A C 1
ATOM 634 O O . VAL A 1 88 ? 12.099 -3.291 -8.383 1.00 95.25 88 VAL A O 1
ATOM 637 N N . THR A 1 89 ? 10.132 -3.653 -7.356 1.00 94.94 89 THR A N 1
ATOM 638 C CA . THR A 1 89 ? 10.332 -2.606 -6.341 1.00 94.94 89 THR A CA 1
ATOM 639 C C . THR A 1 89 ? 11.564 -2.897 -5.490 1.00 94.94 89 THR A C 1
ATOM 641 O O . THR A 1 89 ? 12.381 -2.005 -5.268 1.00 94.94 89 THR A O 1
ATOM 644 N N . GLU A 1 90 ? 11.726 -4.147 -5.049 1.00 94.31 90 GLU A N 1
ATOM 645 C CA . GLU A 1 90 ? 12.884 -4.575 -4.263 1.00 94.31 90 GLU A CA 1
ATOM 646 C C . GLU A 1 90 ? 14.180 -4.405 -5.057 1.00 94.31 90 GLU A C 1
ATOM 648 O O . GLU A 1 90 ? 15.131 -3.791 -4.569 1.00 94.31 90 GLU A O 1
ATOM 653 N N . THR A 1 91 ? 14.182 -4.880 -6.304 1.00 94.19 91 THR A N 1
ATOM 654 C CA . THR A 1 91 ? 15.327 -4.803 -7.215 1.00 94.19 91 THR A CA 1
ATOM 655 C C . THR A 1 91 ? 15.790 -3.359 -7.392 1.00 94.19 91 THR A C 1
ATOM 657 O O . THR A 1 91 ? 16.976 -3.065 -7.244 1.00 94.19 91 THR A O 1
ATOM 660 N N . TYR A 1 92 ? 14.869 -2.428 -7.656 1.00 94.19 92 TYR A N 1
ATOM 661 C CA . TYR A 1 92 ? 15.235 -1.033 -7.911 1.00 94.19 92 TYR A CA 1
ATOM 662 C C . TYR A 1 92 ? 15.607 -0.268 -6.645 1.00 94.19 92 TYR A C 1
ATOM 664 O O . TYR A 1 92 ? 16.489 0.590 -6.691 1.00 94.19 92 TYR A O 1
ATOM 672 N N . LEU A 1 93 ? 14.990 -0.584 -5.502 1.00 90.88 93 LEU A N 1
ATOM 673 C CA . LEU A 1 93 ? 15.384 0.019 -4.232 1.00 90.88 93 LEU A CA 1
ATOM 674 C C . LEU A 1 93 ? 16.805 -0.418 -3.837 1.00 90.88 93 LEU A C 1
ATOM 676 O O . LEU A 1 93 ? 17.608 0.416 -3.418 1.00 90.88 93 LEU A O 1
ATOM 680 N N . GLN A 1 94 ? 17.150 -1.698 -4.026 1.00 90.69 94 GLN A N 1
ATOM 681 C CA . GLN A 1 94 ? 18.500 -2.219 -3.776 1.00 90.69 94 GLN A CA 1
ATOM 682 C C . GLN A 1 94 ? 19.540 -1.652 -4.752 1.00 90.69 94 GLN A C 1
ATOM 684 O O . GLN A 1 94 ? 20.657 -1.336 -4.338 1.00 90.69 94 GLN A O 1
ATOM 689 N N . ALA A 1 95 ? 19.169 -1.482 -6.024 1.00 90.62 95 ALA A N 1
ATOM 690 C CA . ALA A 1 95 ? 20.019 -0.877 -7.049 1.00 90.62 95 ALA A CA 1
ATOM 691 C C . ALA A 1 95 ? 20.183 0.649 -6.898 1.00 90.62 95 ALA A C 1
ATOM 693 O O . ALA A 1 95 ? 20.990 1.241 -7.607 1.00 90.62 95 ALA A O 1
ATOM 694 N N . GLN A 1 96 ? 19.468 1.282 -5.956 1.00 88.12 96 GLN A N 1
ATOM 695 C CA . GLN A 1 96 ? 19.408 2.741 -5.766 1.00 88.12 96 GLN A CA 1
ATOM 696 C C . GLN A 1 96 ? 18.803 3.501 -6.958 1.00 88.12 96 GLN A C 1
ATOM 698 O O . GLN A 1 96 ? 18.961 4.717 -7.070 1.00 88.12 96 GLN A O 1
ATOM 703 N N . ASP A 1 97 ? 18.053 2.796 -7.803 1.00 89.31 97 ASP A N 1
ATOM 704 C CA . ASP A 1 97 ? 17.326 3.357 -8.939 1.00 89.31 97 ASP A CA 1
ATOM 705 C C . ASP A 1 97 ? 15.910 3.818 -8.554 1.00 89.31 97 ASP A C 1
ATOM 707 O O . ASP A 1 97 ? 15.216 4.420 -9.372 1.00 89.31 97 ASP A O 1
ATOM 711 N N . LEU A 1 98 ? 15.469 3.566 -7.318 1.00 91.88 98 LEU A N 1
ATOM 712 C CA . LEU A 1 98 ? 14.167 3.978 -6.797 1.00 91.88 98 LEU A CA 1
ATOM 713 C C . LEU A 1 98 ? 14.331 4.796 -5.516 1.00 91.88 98 LEU A C 1
ATOM 715 O O . LEU A 1 98 ? 14.940 4.344 -4.546 1.00 91.88 98 LEU A O 1
ATOM 719 N N . ALA A 1 99 ? 13.751 5.997 -5.487 1.00 92.12 99 ALA A N 1
ATOM 720 C CA . ALA A 1 99 ? 13.695 6.782 -4.262 1.00 92.12 99 ALA A CA 1
ATOM 721 C C . ALA A 1 99 ? 12.798 6.081 -3.218 1.00 92.12 99 ALA A C 1
ATOM 723 O O . ALA A 1 99 ? 11.709 5.626 -3.576 1.00 92.12 99 ALA A O 1
ATOM 724 N N . PRO A 1 100 ? 13.174 6.055 -1.923 1.00 91.88 100 PRO A N 1
ATOM 725 C CA . PRO A 1 100 ? 12.365 5.450 -0.858 1.00 91.88 100 PRO A CA 1
ATOM 726 C C . PRO A 1 100 ? 10.911 5.943 -0.816 1.00 91.88 100 PRO A C 1
ATOM 728 O O . PRO A 1 100 ? 9.996 5.168 -0.560 1.00 91.88 100 PRO A O 1
ATOM 731 N N . THR A 1 101 ? 10.693 7.225 -1.121 1.00 92.31 101 THR A N 1
ATOM 732 C CA . THR A 1 101 ? 9.380 7.885 -1.110 1.00 92.31 101 THR A CA 1
ATOM 733 C C . THR A 1 101 ? 8.598 7.730 -2.415 1.00 92.31 101 THR A C 1
ATOM 735 O O . THR A 1 101 ? 7.510 8.288 -2.529 1.00 92.31 101 THR A O 1
ATOM 738 N N . CYS A 1 102 ? 9.140 7.030 -3.415 1.00 94.38 102 CYS A N 1
ATOM 739 C CA . CYS A 1 102 ? 8.468 6.842 -4.696 1.00 94.38 102 CYS A CA 1
ATOM 740 C C . CYS A 1 102 ? 7.174 6.041 -4.507 1.00 94.38 102 CYS A C 1
ATOM 742 O O . CYS A 1 102 ? 7.134 5.072 -3.740 1.00 94.38 102 CYS A O 1
ATOM 744 N N . THR A 1 103 ? 6.118 6.443 -5.213 1.00 94.44 103 THR A N 1
ATOM 745 C CA . THR A 1 103 ? 4.851 5.710 -5.214 1.00 94.44 103 THR A CA 1
ATOM 746 C C . THR A 1 103 ? 4.972 4.492 -6.115 1.00 94.44 103 THR A C 1
ATOM 748 O O . THR A 1 103 ? 5.362 4.612 -7.276 1.00 94.44 103 THR A O 1
ATOM 751 N N . VAL A 1 104 ? 4.587 3.323 -5.606 1.00 95.38 104 VAL A N 1
ATOM 752 C CA . VAL A 1 104 ? 4.535 2.093 -6.400 1.00 95.38 104 VAL A CA 1
ATOM 753 C C . VAL A 1 104 ? 3.084 1.778 -6.743 1.00 95.38 104 VAL A C 1
ATOM 755 O O . VAL A 1 104 ? 2.246 1.620 -5.854 1.00 95.38 104 VAL A O 1
ATOM 758 N N . LEU A 1 105 ? 2.798 1.678 -8.038 1.00 96.12 105 LEU A N 1
ATOM 759 C CA . LEU A 1 105 ? 1.484 1.371 -8.581 1.00 96.12 105 LEU A CA 1
ATOM 760 C C . LEU A 1 105 ? 1.488 -0.025 -9.212 1.00 96.12 105 LEU A C 1
ATOM 762 O O . LEU A 1 105 ? 2.139 -0.255 -10.226 1.00 96.12 105 LEU A O 1
ATOM 766 N N . ALA A 1 106 ? 0.714 -0.948 -8.654 1.00 95.69 106 ALA A N 1
ATOM 767 C CA . ALA A 1 106 ? 0.415 -2.222 -9.288 1.00 95.69 106 ALA A CA 1
ATOM 768 C C . ALA A 1 106 ? -0.644 -2.038 -10.389 1.00 95.69 106 ALA A C 1
ATOM 770 O O . ALA A 1 106 ? -1.716 -1.470 -10.162 1.00 95.69 106 ALA A O 1
ATOM 771 N N . VAL A 1 107 ? -0.350 -2.546 -11.583 1.00 93.31 107 VAL A N 1
ATOM 772 C CA . VAL A 1 107 ? -1.221 -2.467 -12.760 1.00 93.31 107 VAL A CA 1
ATOM 773 C C . VAL A 1 107 ? -1.557 -3.884 -13.218 1.00 93.31 107 VAL A C 1
ATOM 775 O O . VAL A 1 107 ? -0.677 -4.736 -13.336 1.00 93.31 107 VAL A O 1
ATOM 778 N N . ASP A 1 108 ? -2.842 -4.148 -13.449 1.00 86.62 108 ASP A N 1
ATOM 779 C CA . ASP A 1 108 ? -3.350 -5.455 -13.882 1.00 86.62 108 ASP A CA 1
ATOM 780 C C . ASP A 1 108 ? -2.996 -5.775 -15.344 1.00 86.62 108 ASP A C 1
ATOM 782 O O . ASP A 1 108 ? -2.709 -6.918 -15.701 1.00 86.62 108 ASP A O 1
ATOM 786 N N . ARG A 1 109 ? -3.005 -4.749 -16.193 1.00 85.69 109 ARG A N 1
ATOM 787 C CA . ARG A 1 109 ? -2.611 -4.790 -17.603 1.00 85.69 109 ARG A CA 1
ATOM 788 C C . ARG A 1 109 ? -1.129 -4.470 -17.756 1.00 85.69 109 ARG A C 1
ATOM 790 O O . ARG A 1 109 ? -0.484 -4.005 -16.824 1.00 85.69 109 ARG A O 1
ATOM 797 N N . ASN A 1 110 ? -0.594 -4.678 -18.959 1.00 92.88 110 ASN A N 1
ATOM 798 C CA . ASN A 1 110 ? 0.774 -4.291 -19.293 1.00 92.88 110 ASN A CA 1
ATOM 799 C C . ASN A 1 110 ? 1.001 -2.800 -18.958 1.00 92.88 110 ASN A C 1
ATOM 801 O O . ASN A 1 110 ? 0.430 -1.911 -19.594 1.00 92.88 110 ASN A O 1
ATOM 805 N N . ALA A 1 111 ? 1.819 -2.538 -17.935 1.00 94.75 111 ALA A N 1
ATOM 806 C CA . ALA A 1 111 ? 2.048 -1.196 -17.407 1.00 94.75 111 ALA A CA 1
ATOM 807 C C . ALA A 1 111 ? 2.700 -0.281 -18.452 1.00 94.75 111 ALA A C 1
ATOM 809 O O . ALA A 1 111 ? 2.385 0.908 -18.513 1.00 94.75 111 ALA A O 1
ATOM 810 N N . CYS A 1 112 ? 3.575 -0.826 -19.303 1.00 96.38 112 CYS A N 1
ATOM 811 C CA . CYS A 1 112 ? 4.201 -0.066 -20.378 1.00 96.38 112 CYS A CA 1
ATOM 812 C C . CYS A 1 112 ? 3.149 0.389 -21.395 1.00 96.38 112 CYS A C 1
ATOM 814 O O . CYS A 1 112 ? 3.115 1.563 -21.745 1.00 96.38 112 CYS A O 1
ATOM 816 N N . ASP A 1 113 ? 2.243 -0.490 -21.828 1.00 94.75 113 ASP A N 1
ATOM 817 C CA . ASP A 1 113 ? 1.132 -0.124 -22.722 1.00 94.75 113 ASP A CA 1
ATOM 818 C C . ASP A 1 113 ? 0.203 0.917 -22.096 1.00 94.75 113 ASP A C 1
ATOM 820 O O . ASP A 1 113 ? -0.214 1.872 -22.762 1.00 94.75 113 ASP A O 1
ATOM 824 N N . ALA A 1 114 ? -0.095 0.763 -20.805 1.00 93.44 114 ALA A N 1
ATOM 825 C CA . ALA A 1 114 ? -0.910 1.711 -20.059 1.00 93.44 114 ALA A CA 1
ATOM 826 C C . ALA A 1 114 ? -0.259 3.104 -20.014 1.00 93.44 114 ALA A C 1
ATOM 828 O O . ALA A 1 114 ? -0.945 4.094 -20.259 1.00 93.44 114 ALA A O 1
ATOM 829 N N . LEU A 1 115 ? 1.059 3.194 -19.792 1.00 94.62 115 LEU A N 1
ATOM 830 C CA . LEU A 1 115 ? 1.776 4.473 -19.831 1.00 94.62 115 LEU A CA 1
ATOM 831 C C . LEU A 1 115 ? 1.728 5.095 -21.232 1.00 94.62 115 LEU A C 1
ATOM 833 O O . LEU A 1 115 ? 1.378 6.262 -21.379 1.00 94.62 115 LEU A O 1
ATOM 837 N N . ARG A 1 116 ? 2.021 4.309 -22.276 1.00 93.56 116 ARG A N 1
ATOM 838 C CA . ARG A 1 116 ? 2.063 4.795 -23.669 1.00 93.56 116 ARG A CA 1
ATOM 839 C C . ARG A 1 116 ? 0.717 5.302 -24.181 1.00 93.56 116 ARG A C 1
ATOM 841 O O . ARG A 1 116 ? 0.677 6.193 -25.021 1.00 93.56 116 ARG A O 1
ATOM 848 N N . SER A 1 117 ? -0.372 4.706 -23.706 1.00 91.50 117 SER A N 1
ATOM 849 C CA . SER A 1 117 ? -1.739 5.091 -24.068 1.00 91.50 117 SER A CA 1
ATOM 850 C C . SER A 1 117 ? -2.314 6.208 -23.194 1.00 91.50 117 SER A C 1
ATOM 852 O O . SER A 1 117 ? -3.431 6.645 -23.455 1.00 91.50 117 SER A O 1
ATOM 854 N N . GLY A 1 118 ? -1.584 6.662 -22.166 1.00 89.50 118 GLY A N 1
ATOM 855 C CA . GLY A 1 118 ? -2.090 7.636 -21.196 1.00 89.50 118 GLY A CA 1
ATOM 856 C C . GLY A 1 118 ? -3.202 7.083 -20.298 1.00 89.50 118 GLY A C 1
ATOM 857 O O . GLY A 1 118 ? -4.020 7.850 -19.805 1.00 89.50 118 GLY A O 1
ATOM 858 N N . SER A 1 119 ? -3.256 5.760 -20.108 1.00 90.12 119 SER A N 1
ATOM 859 C CA . SER A 1 119 ? -4.280 5.083 -19.295 1.00 90.12 119 SER A CA 1
ATOM 860 C C . SER A 1 119 ? -3.879 4.921 -17.825 1.00 90.12 119 SER A C 1
ATOM 862 O O . SER A 1 119 ? -4.669 4.422 -17.027 1.00 90.12 119 SER A O 1
ATOM 864 N N . LEU A 1 120 ? -2.643 5.274 -17.458 1.00 92.06 120 LEU A N 1
ATOM 865 C CA . LEU A 1 120 ? -2.231 5.284 -16.057 1.00 92.06 120 LEU A CA 1
ATOM 866 C C . LEU A 1 120 ? -2.799 6.515 -15.338 1.00 92.06 120 LEU A C 1
ATOM 868 O O . LEU A 1 120 ? -2.842 7.596 -15.929 1.00 92.06 120 LEU A O 1
ATOM 872 N N . PRO A 1 121 ? -3.186 6.380 -14.059 1.00 92.00 121 PRO A N 1
ATOM 873 C CA . PRO A 1 121 ? -3.521 7.531 -13.233 1.00 92.00 121 PRO A CA 1
ATOM 874 C C . PRO A 1 121 ? -2.311 8.465 -13.126 1.00 92.00 121 PRO A C 1
ATOM 876 O O . PRO A 1 121 ? -1.167 8.017 -13.022 1.00 92.00 121 PRO A O 1
ATOM 879 N N . ALA A 1 122 ? -2.562 9.773 -13.133 1.00 90.69 122 ALA A N 1
ATOM 880 C CA . ALA A 1 122 ? -1.503 10.750 -12.906 1.00 90.69 122 ALA A CA 1
ATOM 881 C C . ALA A 1 122 ? -1.005 10.670 -11.445 1.00 90.69 122 ALA A C 1
ATOM 883 O O . ALA A 1 122 ? -1.829 10.437 -10.553 1.00 90.69 122 ALA A O 1
ATOM 884 N N . PRO A 1 123 ? 0.290 10.917 -11.161 1.00 91.44 123 PRO A N 1
ATOM 885 C CA . PRO A 1 123 ? 0.821 10.931 -9.793 1.00 91.44 123 PRO A CA 1
ATOM 886 C C . PRO A 1 123 ? 0.011 11.813 -8.843 1.00 91.44 123 PRO A C 1
ATOM 888 O O . PRO A 1 123 ? -0.369 11.353 -7.769 1.00 91.44 123 PRO A O 1
ATOM 891 N N . ASP A 1 124 ? -0.362 13.016 -9.286 1.00 92.75 124 ASP A N 1
ATOM 892 C CA . ASP A 1 124 ? -1.156 13.972 -8.505 1.00 92.75 124 ASP A CA 1
ATOM 893 C C . ASP A 1 124 ? -2.531 13.416 -8.097 1.00 92.75 124 ASP A C 1
ATOM 895 O O . ASP A 1 124 ? -3.067 13.786 -7.056 1.00 92.75 124 ASP A O 1
ATOM 899 N N . GLN A 1 125 ? -3.123 12.510 -8.888 1.00 94.06 125 GLN A N 1
ATOM 900 C CA . GLN A 1 125 ? -4.395 11.869 -8.530 1.00 94.06 125 GLN A CA 1
ATOM 901 C C . GLN A 1 125 ? -4.213 10.873 -7.383 1.00 94.06 125 GLN A C 1
ATOM 903 O O . GLN A 1 125 ? -5.049 10.814 -6.481 1.00 94.06 125 GLN A O 1
ATOM 908 N N . ILE A 1 126 ? -3.120 10.103 -7.401 1.00 95.12 126 ILE A N 1
ATOM 909 C CA . ILE A 1 126 ? -2.789 9.176 -6.315 1.00 95.12 126 ILE A CA 1
ATOM 910 C C . ILE A 1 126 ? -2.409 9.965 -5.064 1.00 95.12 126 ILE A C 1
ATOM 912 O O . ILE A 1 126 ? -2.902 9.660 -3.979 1.00 95.12 126 ILE A O 1
ATOM 916 N N . GLU A 1 127 ? -1.584 11.001 -5.211 1.00 95.12 127 GLU A N 1
ATOM 917 C CA . GLU A 1 127 ? -1.198 11.874 -4.107 1.00 95.12 127 GLU A CA 1
ATOM 918 C C . GLU A 1 127 ? -2.428 12.529 -3.470 1.00 95.12 127 GLU A C 1
ATOM 920 O O . GLU A 1 127 ? -2.600 12.439 -2.256 1.00 95.12 127 GLU A O 1
ATOM 925 N N . ALA A 1 128 ? -3.348 13.080 -4.268 1.00 95.94 128 ALA A N 1
ATOM 926 C CA . ALA A 1 128 ? -4.601 13.634 -3.763 1.00 95.94 128 ALA A CA 1
ATOM 927 C C . ALA A 1 128 ? -5.457 12.577 -3.044 1.00 95.94 128 ALA A C 1
ATOM 929 O O . ALA A 1 128 ? -6.032 12.860 -1.991 1.00 95.94 128 ALA A O 1
ATOM 930 N N . ALA A 1 129 ? -5.533 11.347 -3.562 1.00 96.62 129 ALA A N 1
ATOM 931 C CA . ALA A 1 129 ? -6.257 10.256 -2.909 1.00 96.62 129 ALA A CA 1
ATOM 932 C C . ALA A 1 129 ? -5.631 9.868 -1.555 1.00 96.62 129 ALA A C 1
ATOM 934 O O . ALA A 1 129 ? -6.356 9.587 -0.601 1.00 96.62 129 ALA A O 1
ATOM 935 N N . VAL A 1 130 ? -4.303 9.910 -1.429 1.00 96.88 130 VAL A N 1
ATOM 936 C CA . VAL A 1 130 ? -3.602 9.702 -0.151 1.00 96.88 130 VAL A CA 1
ATOM 937 C C . VAL A 1 130 ? -3.830 10.880 0.802 1.00 96.88 130 VAL A C 1
ATOM 939 O O . VAL A 1 130 ? -4.240 10.685 1.945 1.00 96.88 130 VAL A O 1
ATOM 942 N N . GLN A 1 131 ? -3.643 12.116 0.331 1.00 97.12 131 GLN A N 1
ATOM 943 C CA . GLN A 1 131 ? -3.832 13.337 1.123 1.00 97.12 131 GLN A CA 1
ATOM 944 C C . GLN A 1 131 ? -5.266 13.489 1.644 1.00 97.12 131 GLN A C 1
ATOM 946 O O . GLN A 1 131 ? -5.458 14.076 2.710 1.00 97.12 131 GLN A O 1
ATOM 951 N N . THR A 1 132 ? -6.257 12.961 0.915 1.00 96.94 132 THR A N 1
ATOM 952 C CA . THR A 1 132 ? -7.681 12.971 1.295 1.00 96.94 132 THR A CA 1
ATOM 953 C C . THR A 1 132 ? -8.121 11.746 2.114 1.00 96.94 132 THR A C 1
ATOM 955 O O . THR A 1 132 ? -9.278 11.655 2.535 1.00 96.94 132 THR A O 1
ATOM 958 N N . GLY A 1 133 ? -7.209 10.795 2.352 1.00 96.75 133 GLY A N 1
ATOM 959 C CA . GLY A 1 133 ? -7.481 9.564 3.092 1.00 96.75 133 GLY A CA 1
ATOM 960 C C . GLY A 1 133 ? -8.347 8.547 2.345 1.00 96.75 133 GLY A C 1
ATOM 961 O O . GLY A 1 133 ? -8.927 7.669 2.982 1.00 96.75 133 GLY A O 1
ATOM 962 N N . MET A 1 134 ? -8.459 8.661 1.019 1.00 96.94 134 MET A N 1
ATOM 963 C CA . MET A 1 134 ? -9.107 7.666 0.157 1.00 96.94 134 MET A CA 1
ATOM 964 C C . MET A 1 134 ? -8.238 6.422 -0.034 1.00 96.94 134 MET A C 1
ATOM 966 O O . MET A 1 134 ? -8.760 5.315 -0.147 1.00 96.94 134 MET A O 1
ATOM 970 N N . LEU A 1 135 ? -6.916 6.602 -0.034 1.00 97.31 135 LEU A N 1
ATOM 971 C CA . LEU A 1 135 ? -5.933 5.527 -0.103 1.00 97.31 135 LEU A CA 1
ATOM 972 C C . LEU A 1 135 ? -4.957 5.610 1.071 1.00 97.31 135 LEU A C 1
ATOM 974 O O . LEU A 1 135 ? -4.622 6.710 1.518 1.00 97.31 135 LEU A O 1
ATOM 978 N N . PRO A 1 136 ? -4.444 4.469 1.554 1.00 96.50 136 PRO A N 1
ATOM 979 C CA . PRO A 1 136 ? -3.310 4.473 2.464 1.00 96.50 136 PRO A CA 1
ATOM 980 C C . PRO A 1 136 ? -2.056 5.005 1.749 1.00 96.50 136 PRO A C 1
ATOM 982 O O . PRO A 1 136 ? -1.826 4.717 0.576 1.00 96.50 136 PRO A O 1
ATOM 985 N N . CYS A 1 137 ? -1.205 5.746 2.461 1.00 94.31 137 CYS A N 1
ATOM 986 C CA . CYS A 1 137 ? 0.102 6.157 1.943 1.00 94.31 137 CYS A CA 1
ATOM 987 C C . CYS A 1 137 ? 1.033 4.937 1.844 1.00 94.31 137 CYS A C 1
ATOM 989 O O . CYS A 1 137 ? 1.389 4.361 2.873 1.00 94.31 137 CYS A O 1
ATOM 991 N N . ARG A 1 138 ? 1.414 4.539 0.622 1.00 93.25 138 ARG A N 1
ATOM 992 C CA . ARG A 1 138 ? 2.240 3.350 0.344 1.00 93.25 138 ARG A CA 1
ATOM 993 C C . ARG A 1 138 ? 3.424 3.705 -0.560 1.00 93.25 138 ARG A C 1
ATOM 995 O O . ARG A 1 138 ? 3.318 3.696 -1.783 1.00 93.25 138 ARG A O 1
ATOM 1002 N N . THR A 1 139 ? 4.547 4.036 0.064 1.00 93.38 139 THR A N 1
ATOM 1003 C CA . THR A 1 139 ? 5.822 4.340 -0.601 1.00 93.38 139 THR A CA 1
ATOM 1004 C C . THR A 1 139 ? 6.696 3.091 -0.729 1.00 93.38 139 THR A C 1
ATOM 1006 O O . THR A 1 139 ? 6.468 2.100 -0.031 1.00 93.38 139 THR A O 1
ATOM 1009 N N . ALA A 1 140 ? 7.695 3.122 -1.614 1.00 94.69 140 ALA A N 1
ATOM 1010 C CA . ALA A 1 140 ? 8.588 1.991 -1.870 1.00 94.69 140 ALA A CA 1
ATOM 1011 C C . ALA A 1 140 ? 9.242 1.430 -0.592 1.00 94.69 140 ALA A C 1
ATOM 1013 O O . ALA A 1 140 ? 9.261 0.217 -0.391 1.00 94.69 140 ALA A O 1
ATOM 1014 N N . ASP A 1 141 ? 9.716 2.290 0.310 1.00 93.62 141 ASP A N 1
ATOM 1015 C CA . ASP A 1 141 ? 10.293 1.871 1.594 1.00 93.62 141 ASP A CA 1
ATOM 1016 C C . ASP A 1 141 ? 9.286 1.172 2.512 1.00 93.62 141 ASP A C 1
ATOM 1018 O O . ASP A 1 141 ? 9.620 0.176 3.147 1.00 93.62 141 ASP A O 1
ATOM 1022 N N . THR A 1 142 ? 8.043 1.651 2.546 1.00 93.06 142 THR A N 1
ATOM 1023 C CA . THR A 1 142 ? 6.959 1.041 3.321 1.00 93.06 142 THR A CA 1
ATOM 1024 C C . THR A 1 142 ? 6.604 -0.328 2.739 1.00 93.06 142 THR A C 1
ATOM 1026 O O . THR A 1 142 ? 6.432 -1.296 3.474 1.00 93.06 142 THR A O 1
ATOM 1029 N N . VAL A 1 143 ? 6.551 -0.441 1.408 1.00 94.38 143 VAL A N 1
ATOM 1030 C CA . VAL A 1 143 ? 6.275 -1.708 0.720 1.00 94.38 143 VAL A CA 1
ATOM 1031 C C . VAL A 1 143 ? 7.334 -2.755 1.054 1.00 94.38 143 VAL A C 1
ATOM 1033 O O . VAL A 1 143 ? 6.976 -3.867 1.441 1.00 94.38 143 VAL A O 1
ATOM 1036 N N . ILE A 1 144 ? 8.616 -2.398 0.932 1.00 93.75 144 ILE A N 1
ATOM 1037 C CA . ILE A 1 144 ? 9.736 -3.298 1.234 1.00 93.75 144 ILE A CA 1
ATOM 1038 C C . ILE A 1 144 ? 9.836 -3.592 2.734 1.00 93.75 144 ILE A C 1
ATOM 1040 O O . ILE A 1 144 ? 10.091 -4.734 3.113 1.00 93.75 144 ILE A O 1
ATOM 1044 N N . GLY A 1 145 ? 9.570 -2.604 3.591 1.00 92.88 145 GLY A N 1
ATOM 1045 C CA . GLY A 1 145 ? 9.507 -2.781 5.040 1.00 92.88 145 GLY A CA 1
ATOM 1046 C C . GLY A 1 145 ? 8.501 -3.854 5.459 1.00 92.88 145 GLY A C 1
ATOM 1047 O O . GLY A 1 145 ? 8.828 -4.702 6.285 1.00 92.88 145 GLY A O 1
ATOM 1048 N N . ASP A 1 146 ? 7.324 -3.887 4.835 1.00 94.31 146 ASP A N 1
ATOM 1049 C CA . ASP A 1 146 ? 6.295 -4.892 5.130 1.00 94.31 146 ASP A CA 1
ATOM 1050 C C . ASP A 1 146 ? 6.674 -6.295 4.614 1.00 94.31 146 ASP A C 1
ATOM 10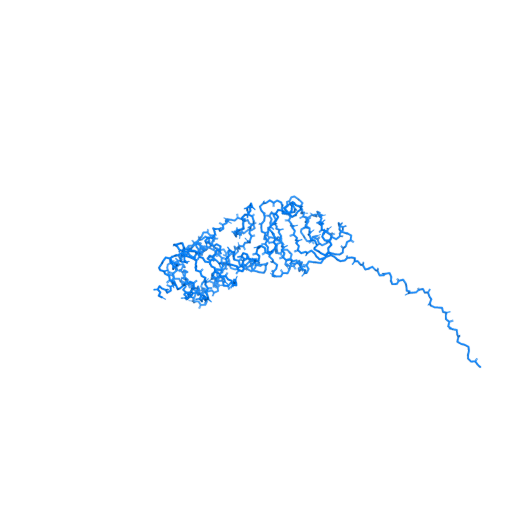52 O O . ASP A 1 146 ? 6.384 -7.304 5.267 1.00 94.31 146 ASP A O 1
ATOM 1056 N N . LEU A 1 147 ? 7.364 -6.369 3.467 1.00 92.38 147 LEU A N 1
ATOM 1057 C CA . LEU A 1 147 ? 7.850 -7.626 2.882 1.00 92.38 147 LEU A CA 1
ATOM 1058 C C . LEU A 1 147 ? 8.999 -8.243 3.697 1.00 92.38 147 LEU A C 1
ATOM 1060 O O . LEU A 1 147 ? 8.982 -9.439 3.986 1.00 92.38 147 LEU A O 1
ATOM 1064 N N . TRP A 1 148 ? 9.993 -7.449 4.099 1.00 90.00 148 TRP A N 1
ATOM 1065 C CA . TRP A 1 148 ? 11.143 -7.925 4.885 1.00 90.00 148 TRP A CA 1
ATOM 1066 C C . TRP A 1 148 ? 10.865 -8.007 6.388 1.00 90.00 148 TRP A C 1
ATOM 1068 O O . TRP A 1 148 ? 11.526 -8.758 7.107 1.00 90.00 148 TRP A O 1
ATOM 1078 N N . GLY A 1 149 ? 9.911 -7.218 6.876 1.00 84.19 149 GLY A N 1
ATOM 1079 C CA . GLY A 1 149 ? 9.561 -7.083 8.283 1.00 84.19 149 GLY A CA 1
ATOM 1080 C C . GLY A 1 149 ? 8.312 -7.873 8.646 1.00 84.19 149 GLY A C 1
ATOM 1081 O O . GLY A 1 149 ? 8.358 -9.102 8.672 1.00 84.19 149 GLY A O 1
ATOM 1082 N N . GLY A 1 150 ? 7.241 -7.147 8.985 1.00 77.31 150 GLY A N 1
ATOM 1083 C CA . GLY A 1 150 ? 5.956 -7.602 9.530 1.00 77.31 150 GLY A CA 1
ATOM 1084 C C . GLY A 1 150 ? 5.600 -9.074 9.295 1.00 77.31 150 GLY A C 1
ATOM 1085 O O . GLY A 1 150 ? 6.036 -9.964 10.033 1.00 77.31 150 GLY A O 1
ATOM 1086 N N . SER A 1 151 ? 4.769 -9.343 8.289 1.00 92.00 151 SER A N 1
ATOM 1087 C CA . SER A 1 151 ? 4.239 -10.685 8.006 1.00 92.00 151 SER A CA 1
ATOM 1088 C C . SER A 1 151 ? 4.595 -11.234 6.621 1.00 92.00 151 SER A C 1
ATOM 1090 O O . SER A 1 151 ? 4.104 -12.302 6.251 1.00 92.00 151 SER A O 1
ATOM 1092 N N . GLY A 1 152 ? 5.442 -10.529 5.861 1.00 94.06 152 GLY A N 1
ATOM 1093 C CA . GLY A 1 152 ? 5.744 -10.869 4.465 1.00 94.06 152 GLY A CA 1
ATOM 1094 C C . GLY A 1 152 ? 4.589 -10.556 3.506 1.00 94.06 152 GLY A C 1
ATOM 1095 O O . GLY A 1 152 ? 4.557 -11.050 2.380 1.00 94.06 152 GLY A O 1
ATOM 1096 N N . VAL A 1 153 ? 3.617 -9.762 3.963 1.00 96.50 153 VAL A N 1
ATOM 1097 C CA . VAL A 1 153 ? 2.452 -9.323 3.194 1.00 96.50 153 VAL A CA 1
ATOM 1098 C C . VAL A 1 153 ? 2.444 -7.805 3.167 1.00 96.50 153 VAL A C 1
ATOM 1100 O O . VAL A 1 153 ? 2.572 -7.172 4.210 1.00 96.50 153 VAL A O 1
ATOM 1103 N N . THR A 1 154 ? 2.254 -7.226 1.989 1.00 96.50 154 THR A N 1
ATOM 1104 C CA . THR A 1 154 ? 2.259 -5.776 1.779 1.00 96.50 154 THR A CA 1
ATOM 1105 C C . THR A 1 154 ? 1.000 -5.323 1.050 1.00 96.50 154 THR A C 1
ATOM 1107 O O . THR A 1 154 ? 0.348 -6.113 0.365 1.00 96.50 154 THR A O 1
ATOM 1110 N N . ALA A 1 155 ? 0.664 -4.041 1.176 1.00 96.69 155 ALA A N 1
ATOM 1111 C CA . ALA A 1 155 ? -0.322 -3.382 0.328 1.00 96.69 155 ALA A CA 1
ATOM 1112 C C . ALA A 1 155 ? 0.375 -2.464 -0.680 1.00 96.69 155 ALA A C 1
ATOM 1114 O O . ALA A 1 155 ? 1.227 -1.650 -0.313 1.00 96.69 155 ALA A O 1
ATOM 1115 N N . LEU A 1 156 ? -0.032 -2.565 -1.939 1.00 96.62 156 LEU A N 1
ATOM 1116 C CA . LEU A 1 156 ? 0.380 -1.688 -3.027 1.00 96.62 156 LEU A CA 1
ATOM 1117 C C . LEU A 1 156 ? -0.816 -0.880 -3.508 1.00 96.62 156 LEU A C 1
ATOM 1119 O O . LEU A 1 156 ? -1.914 -1.426 -3.623 1.00 96.62 156 LEU A O 1
ATOM 1123 N N . THR A 1 157 ? -0.604 0.394 -3.839 1.00 96.56 157 THR A N 1
ATOM 1124 C CA . THR A 1 157 ? -1.600 1.142 -4.611 1.00 96.56 157 THR A CA 1
ATOM 1125 C C . THR A 1 157 ? -1.828 0.398 -5.919 1.00 96.56 157 THR A C 1
ATOM 1127 O O . THR A 1 157 ? -0.871 -0.024 -6.563 1.00 96.56 157 THR A O 1
ATOM 1130 N N . ALA A 1 158 ? -3.079 0.202 -6.308 1.00 95.31 158 ALA A N 1
ATOM 1131 C CA . ALA A 1 158 ? -3.434 -0.535 -7.506 1.00 95.31 158 ALA A CA 1
ATOM 1132 C C . ALA A 1 158 ? -4.459 0.232 -8.334 1.00 95.31 158 ALA A C 1
ATOM 1134 O O . ALA A 1 158 ? -5.364 0.869 -7.792 1.00 95.31 158 ALA A O 1
ATOM 1135 N N . CYS A 1 159 ? -4.328 0.125 -9.653 1.00 89.06 159 CYS A N 1
ATOM 1136 C CA . CYS A 1 159 ? -5.321 0.614 -10.598 1.00 89.06 159 CYS A CA 1
ATOM 1137 C C . CYS A 1 159 ? -6.077 -0.583 -11.184 1.00 89.06 159 CYS A C 1
ATOM 1139 O O . CYS A 1 159 ? -5.462 -1.473 -11.776 1.00 89.06 159 CYS A O 1
ATOM 1141 N N . ARG A 1 160 ? -7.401 -0.632 -10.998 1.00 80.44 160 ARG A N 1
ATOM 1142 C CA . ARG A 1 160 ? -8.280 -1.639 -11.614 1.00 80.44 160 ARG A CA 1
ATOM 1143 C C . ARG A 1 160 ? -9.356 -0.937 -12.431 1.00 80.44 160 ARG A C 1
ATOM 1145 O O . ARG A 1 160 ? -10.324 -0.414 -11.879 1.00 80.44 160 ARG A O 1
ATOM 1152 N N . GLY A 1 161 ? -9.193 -0.940 -13.752 1.00 77.56 161 GLY A N 1
ATOM 1153 C CA . GLY A 1 161 ? -9.992 -0.071 -14.618 1.00 77.56 161 GLY A CA 1
ATOM 1154 C C . GLY A 1 161 ? -9.716 1.394 -14.279 1.00 77.56 161 GLY A C 1
ATOM 1155 O O . GLY A 1 161 ? -8.557 1.783 -14.237 1.00 77.56 161 GLY A O 1
ATOM 1156 N N . ASP A 1 162 ? -10.763 2.163 -13.981 1.00 76.00 162 ASP A N 1
ATOM 1157 C CA . ASP A 1 162 ? -10.646 3.588 -13.624 1.00 76.00 162 ASP A CA 1
ATOM 1158 C C . ASP A 1 162 ? -10.600 3.828 -12.100 1.00 76.00 162 ASP A C 1
ATOM 1160 O O . ASP A 1 162 ? -10.576 4.972 -11.645 1.00 76.00 162 ASP A O 1
ATOM 1164 N N . ALA A 1 163 ? -10.632 2.763 -11.290 1.00 86.38 163 ALA A N 1
ATOM 1165 C CA . ALA A 1 163 ? -10.686 2.862 -9.836 1.00 86.38 163 ALA A CA 1
ATOM 1166 C C . ALA A 1 163 ? -9.311 2.626 -9.200 1.00 86.38 163 ALA A C 1
ATOM 1168 O O . ALA A 1 163 ? -8.663 1.598 -9.430 1.00 86.38 163 ALA A O 1
ATOM 1169 N N . LEU A 1 164 ? -8.909 3.561 -8.336 1.00 93.62 164 LEU A N 1
ATOM 1170 C CA . LEU A 1 164 ? -7.776 3.386 -7.436 1.00 93.62 164 LEU A CA 1
ATOM 1171 C C . LEU A 1 164 ? -8.206 2.605 -6.192 1.00 93.62 164 LEU A C 1
ATOM 1173 O O . LEU A 1 164 ? -9.248 2.870 -5.595 1.00 93.62 164 LEU A O 1
ATOM 1177 N N . THR A 1 165 ? -7.380 1.650 -5.789 1.00 95.56 165 THR A N 1
ATOM 1178 C CA . THR A 1 165 ? -7.565 0.828 -4.588 1.00 95.56 165 THR A CA 1
ATOM 1179 C C . THR A 1 165 ? -6.195 0.422 -4.034 1.00 95.56 165 THR A C 1
ATOM 1181 O O . THR A 1 165 ? -5.158 0.850 -4.543 1.00 95.56 165 THR A O 1
ATOM 1184 N N . ALA A 1 166 ? -6.172 -0.415 -3.001 1.00 97.00 166 ALA A N 1
ATOM 1185 C CA . ALA A 1 166 ? -4.984 -1.110 -2.540 1.00 97.00 166 ALA A CA 1
ATOM 1186 C C . ALA A 1 166 ? -5.117 -2.619 -2.801 1.00 97.00 166 ALA A C 1
ATOM 1188 O O . ALA A 1 166 ? -6.114 -3.248 -2.442 1.00 97.00 166 ALA A O 1
ATOM 1189 N N . ALA A 1 167 ? -4.100 -3.210 -3.419 1.00 96.38 167 ALA A N 1
ATOM 1190 C CA . ALA A 1 167 ? -3.983 -4.649 -3.615 1.00 96.38 167 ALA A CA 1
ATOM 1191 C C . ALA A 1 167 ? -3.002 -5.241 -2.602 1.00 96.38 167 ALA A C 1
ATOM 1193 O O . ALA A 1 167 ? -1.932 -4.684 -2.358 1.00 96.38 167 ALA A O 1
ATOM 1194 N N . LEU A 1 168 ? -3.371 -6.380 -2.023 1.00 97.31 168 LEU A N 1
ATOM 1195 C CA . LEU A 1 168 ? -2.531 -7.124 -1.095 1.00 97.31 168 LEU A CA 1
ATOM 1196 C C . LEU A 1 168 ? -1.660 -8.109 -1.866 1.00 97.31 168 LEU A C 1
ATOM 1198 O O . LEU A 1 168 ? -2.153 -8.822 -2.745 1.00 97.31 168 LEU A O 1
ATOM 1202 N N . TYR A 1 169 ? -0.381 -8.151 -1.511 1.00 96.38 169 TYR A N 1
ATOM 1203 C CA . TYR A 1 169 ? 0.606 -9.048 -2.091 1.00 96.38 169 TYR A CA 1
ATOM 1204 C C . TYR A 1 169 ? 1.303 -9.852 -1.006 1.00 96.38 169 TYR A C 1
ATOM 1206 O O . TYR A 1 169 ? 1.743 -9.296 -0.002 1.00 96.38 169 TYR A O 1
ATOM 1214 N N . ALA A 1 170 ? 1.418 -11.154 -1.235 1.00 93.50 170 ALA A N 1
ATOM 1215 C CA . ALA A 1 170 ? 2.161 -12.086 -0.403 1.00 93.50 170 ALA A CA 1
ATOM 1216 C C . ALA A 1 170 ? 2.930 -13.039 -1.316 1.00 93.50 170 ALA A C 1
ATOM 1218 O O . ALA A 1 170 ? 2.384 -13.480 -2.327 1.00 93.50 170 ALA A O 1
ATOM 1219 N N . ASP A 1 171 ? 4.179 -13.351 -0.973 1.00 89.38 171 ASP A N 1
ATOM 1220 C CA . ASP A 1 171 ? 4.994 -14.315 -1.727 1.00 89.38 171 ASP A CA 1
ATOM 1221 C C . ASP A 1 171 ? 5.092 -13.967 -3.237 1.00 89.38 171 ASP A C 1
ATOM 1223 O O . ASP A 1 171 ? 5.087 -14.840 -4.104 1.00 89.38 171 ASP A O 1
ATOM 1227 N N . GLY A 1 172 ? 5.116 -12.665 -3.558 1.00 87.25 172 GLY A N 1
ATOM 1228 C CA . GLY A 1 172 ? 5.159 -12.139 -4.931 1.00 87.25 172 GLY A CA 1
ATOM 1229 C C . GLY A 1 172 ? 3.828 -12.184 -5.698 1.00 87.25 172 GLY A C 1
ATOM 1230 O O . GLY A 1 172 ? 3.777 -11.780 -6.856 1.00 87.25 172 GLY A O 1
ATOM 1231 N N . GLN A 1 173 ? 2.732 -12.642 -5.085 1.00 91.88 173 GLN A N 1
ATOM 1232 C CA . GLN A 1 173 ? 1.433 -12.794 -5.747 1.00 91.88 173 GLN A CA 1
ATOM 1233 C C . GLN A 1 173 ? 0.353 -11.912 -5.124 1.00 91.88 173 GLN A C 1
ATOM 1235 O O . GLN A 1 173 ? 0.297 -11.735 -3.907 1.00 91.88 173 GLN A O 1
ATOM 1240 N N . CYS A 1 174 ? -0.549 -11.393 -5.962 1.00 93.62 174 CYS A N 1
ATOM 1241 C CA . CYS A 1 174 ? -1.728 -10.673 -5.488 1.00 93.62 174 CYS A CA 1
ATOM 1242 C C . CYS A 1 174 ? -2.691 -11.656 -4.807 1.00 93.62 174 CYS A C 1
ATOM 1244 O O . CYS A 1 174 ? -3.202 -12.573 -5.451 1.00 93.62 174 CYS A O 1
ATOM 1246 N N . CYS A 1 175 ? -2.952 -11.459 -3.516 1.00 93.56 175 CYS A N 1
ATOM 1247 C CA . CYS A 1 175 ? -3.838 -12.308 -2.719 1.00 93.56 175 CYS A CA 1
ATOM 1248 C C . CYS A 1 175 ? -5.213 -11.675 -2.449 1.00 93.56 175 CYS A C 1
ATOM 1250 O O . CYS A 1 175 ? -6.116 -12.358 -1.969 1.00 93.56 175 CYS A O 1
ATOM 1252 N N . GLY A 1 176 ? -5.405 -10.398 -2.789 1.00 94.31 176 GLY A N 1
ATOM 1253 C CA . GLY A 1 176 ? -6.689 -9.716 -2.644 1.00 94.31 176 GLY A CA 1
ATOM 1254 C C . GLY A 1 176 ? -6.630 -8.230 -2.986 1.00 94.31 176 GLY A C 1
ATOM 1255 O O . GLY A 1 176 ? -5.571 -7.679 -3.276 1.00 94.31 176 GLY A O 1
ATOM 1256 N N . THR A 1 177 ? -7.786 -7.576 -2.941 1.00 95.56 177 THR A N 1
ATOM 1257 C CA . THR A 1 177 ? -7.916 -6.114 -3.011 1.00 95.56 177 THR A CA 1
ATOM 1258 C C . THR A 1 177 ? -8.802 -5.624 -1.896 1.00 95.56 177 THR A C 1
ATOM 1260 O O . THR A 1 177 ? -9.797 -6.278 -1.591 1.00 95.56 177 THR A O 1
ATOM 1263 N N . LEU A 1 178 ? -8.447 -4.470 -1.350 1.00 97.38 178 LEU A N 1
ATOM 1264 C CA . LEU A 1 178 ? -9.185 -3.827 -0.282 1.00 97.38 178 LEU A CA 1
ATOM 1265 C C . LEU A 1 178 ? -10.433 -3.128 -0.824 1.00 97.38 178 LEU A C 1
ATOM 1267 O O . LEU A 1 178 ? -10.419 -2.515 -1.897 1.00 97.38 178 LEU A O 1
ATOM 1271 N N . SER A 1 179 ? -11.513 -3.191 -0.055 1.00 97.31 179 SER A N 1
ATOM 1272 C CA . SER A 1 179 ? -12.671 -2.328 -0.250 1.00 97.31 179 SER A CA 1
ATOM 1273 C C . SER A 1 179 ? -12.302 -0.853 -0.044 1.00 97.31 179 SER A C 1
ATOM 1275 O O . SER A 1 179 ? -11.256 -0.521 0.523 1.00 97.31 179 SER A O 1
ATOM 1277 N N . GLU A 1 180 ? -13.173 0.056 -0.492 1.00 96.81 180 GLU A N 1
ATOM 1278 C CA . GLU A 1 180 ? -13.023 1.486 -0.196 1.00 96.81 180 GLU A CA 1
ATOM 1279 C C . GLU A 1 180 ? -12.947 1.715 1.321 1.00 96.81 180 GLU A C 1
ATOM 1281 O O . GLU A 1 180 ? -12.054 2.407 1.802 1.00 96.81 180 GLU A O 1
ATOM 1286 N N . ASP A 1 181 ? -13.818 1.058 2.088 1.00 98.00 181 ASP A N 1
ATOM 1287 C CA . ASP A 1 181 ? -13.856 1.165 3.547 1.00 98.00 181 ASP A CA 1
ATOM 1288 C C . ASP A 1 181 ? -12.546 0.718 4.188 1.00 98.00 181 ASP A C 1
ATOM 1290 O O . ASP A 1 181 ? -12.023 1.416 5.058 1.00 98.00 181 ASP A O 1
ATOM 1294 N N . ALA A 1 182 ? -11.978 -0.397 3.722 1.00 98.31 182 ALA A N 1
ATOM 1295 C CA . ALA A 1 182 ? -10.697 -0.886 4.205 1.00 98.31 182 ALA A CA 1
ATOM 1296 C C . ALA A 1 182 ? -9.532 0.036 3.814 1.00 98.31 182 ALA A C 1
ATOM 1298 O O . ALA A 1 182 ? -8.664 0.294 4.649 1.00 98.31 182 ALA A O 1
ATOM 1299 N N . CYS A 1 183 ? -9.519 0.593 2.596 1.00 98.25 183 CYS A N 1
ATOM 1300 C CA . CYS A 1 183 ? -8.508 1.575 2.182 1.00 98.25 183 CYS A CA 1
ATOM 1301 C C . CYS A 1 183 ? -8.542 2.816 3.079 1.00 98.25 183 CYS A C 1
ATOM 1303 O O . CYS A 1 183 ? -7.511 3.255 3.591 1.00 98.25 183 CYS A O 1
ATOM 1305 N N . ARG A 1 184 ? -9.742 3.351 3.306 1.00 98.06 184 ARG A N 1
ATOM 1306 C CA . ARG A 1 184 ? -9.964 4.555 4.105 1.00 98.06 184 ARG A CA 1
ATOM 1307 C C . ARG A 1 184 ? -9.693 4.331 5.585 1.00 98.06 184 ARG A C 1
ATOM 1309 O O . ARG A 1 184 ? -9.065 5.168 6.230 1.00 98.06 184 ARG A O 1
ATOM 1316 N N . GLY A 1 185 ? -10.119 3.192 6.125 1.00 98.06 185 GLY A N 1
ATOM 1317 C CA . GLY A 1 185 ? -9.802 2.789 7.490 1.00 98.06 185 GLY A CA 1
ATOM 1318 C C . GLY A 1 185 ? -8.299 2.611 7.697 1.00 98.06 185 GLY A C 1
ATOM 1319 O O . GLY A 1 185 ? -7.764 3.089 8.696 1.00 98.06 185 GLY A O 1
ATOM 1320 N N . LEU A 1 186 ? -7.594 2.010 6.733 1.00 97.94 186 LEU A N 1
ATOM 1321 C CA . LEU A 1 186 ? -6.141 1.852 6.791 1.00 97.94 186 LEU A CA 1
ATOM 1322 C C . LEU A 1 186 ? -5.419 3.203 6.686 1.00 97.94 186 LEU A C 1
ATOM 1324 O O . LEU A 1 186 ? -4.473 3.442 7.432 1.00 97.94 186 LEU A O 1
ATOM 1328 N N . ALA A 1 187 ? -5.888 4.112 5.824 1.00 97.75 187 ALA A N 1
ATOM 1329 C CA . ALA A 1 187 ? -5.374 5.479 5.741 1.00 97.75 187 ALA A CA 1
ATOM 1330 C C . ALA A 1 187 ? -5.540 6.228 7.074 1.00 97.75 187 ALA A C 1
ATOM 1332 O O . ALA A 1 187 ? -4.599 6.867 7.552 1.00 97.75 187 ALA A O 1
ATOM 1333 N N . LEU A 1 188 ? -6.710 6.090 7.708 1.00 97.25 188 LEU A N 1
ATOM 1334 C CA . LEU A 1 188 ? -6.994 6.678 9.014 1.00 97.25 188 LEU A CA 1
ATOM 1335 C C . LEU A 1 188 ? -6.084 6.107 10.115 1.00 97.25 188 LEU A C 1
ATOM 1337 O O . LEU A 1 188 ? -5.518 6.873 10.892 1.00 97.25 188 LEU A O 1
ATOM 1341 N N . LEU A 1 189 ? -5.901 4.783 10.162 1.00 96.81 189 LEU A N 1
ATOM 1342 C CA . LEU A 1 189 ? -5.011 4.111 11.121 1.00 96.81 189 LEU A CA 1
ATOM 1343 C C . LEU A 1 189 ? -3.537 4.473 10.910 1.00 96.81 189 LEU A C 1
ATOM 1345 O O . LEU A 1 189 ? -2.803 4.629 11.884 1.00 96.81 189 LEU A O 1
ATOM 1349 N N . GLY A 1 190 ? -3.111 4.628 9.655 1.00 94.00 190 GLY A N 1
ATOM 1350 C CA . GLY A 1 190 ? -1.746 5.016 9.306 1.00 94.00 190 GLY A CA 1
ATOM 1351 C C . GLY A 1 190 ? -1.420 6.480 9.618 1.00 94.00 190 GLY A C 1
ATOM 1352 O O . GLY A 1 190 ? -0.246 6.832 9.722 1.00 94.00 190 GLY A O 1
ATOM 1353 N N . GLY A 1 191 ? -2.433 7.344 9.761 1.00 92.56 191 GLY A N 1
ATOM 1354 C CA . GLY A 1 191 ? -2.268 8.746 10.166 1.00 92.56 191 GLY A CA 1
ATOM 1355 C C . GLY A 1 191 ? -1.544 9.638 9.149 1.00 92.56 191 GLY A C 1
ATOM 1356 O O . GLY A 1 191 ? -1.174 10.762 9.480 1.00 92.56 191 GLY A O 1
ATOM 1357 N N . ARG A 1 192 ? -1.317 9.152 7.921 1.00 91.12 192 ARG A N 1
ATOM 1358 C CA . ARG A 1 192 ? -0.627 9.875 6.841 1.00 91.12 192 ARG A CA 1
ATOM 1359 C C . ARG A 1 192 ? -1.631 10.412 5.821 1.00 91.12 192 ARG A C 1
ATOM 1361 O O . ARG A 1 192 ? -1.760 9.867 4.731 1.00 91.12 192 ARG A O 1
ATOM 1368 N N . TYR A 1 193 ? -2.344 11.464 6.210 1.00 94.75 193 TYR A N 1
ATOM 1369 C CA . TYR A 1 193 ? -3.286 12.216 5.377 1.00 94.75 193 TYR A CA 1
ATOM 1370 C C . TYR A 1 193 ? -3.300 13.687 5.823 1.00 94.75 193 TYR A C 1
ATOM 1372 O O . TYR A 1 193 ? -2.975 13.996 6.970 1.00 94.75 193 TYR A O 1
ATOM 1380 N N . GLU A 1 194 ? -3.700 14.600 4.940 1.00 95.31 194 GLU A N 1
ATOM 1381 C CA . GLU A 1 194 ? -3.797 16.036 5.252 1.00 95.31 194 GLU A CA 1
ATOM 1382 C C . GLU A 1 194 ? -5.227 16.447 5.591 1.00 95.31 194 GLU A C 1
ATOM 1384 O O . GLU A 1 194 ? -5.491 17.190 6.538 1.00 95.31 194 GLU A O 1
ATOM 1389 N N . THR A 1 195 ? -6.178 15.933 4.818 1.00 95.06 195 THR A N 1
ATOM 1390 C CA . THR A 1 195 ? -7.603 16.150 5.024 1.00 95.06 195 THR A CA 1
ATOM 1391 C C . THR A 1 195 ? -8.286 14.798 4.996 1.00 95.06 195 THR A C 1
ATOM 1393 O O . THR A 1 195 ? -8.047 14.005 4.108 1.00 95.06 195 THR A O 1
ATOM 1396 N N . PHE A 1 196 ? -9.134 14.494 5.971 1.00 97.56 196 PHE A N 1
ATOM 1397 C CA . PHE A 1 196 ? -9.924 13.265 5.933 1.00 97.56 196 PHE A CA 1
ATOM 1398 C C . PHE A 1 196 ? -11.377 13.644 6.128 1.00 97.56 196 PHE A C 1
ATOM 1400 O O . PHE A 1 196 ? -11.728 14.276 7.129 1.00 97.56 196 PHE A O 1
ATOM 1407 N N . ALA A 1 197 ? -12.220 13.291 5.165 1.00 96.00 197 ALA A N 1
ATOM 1408 C CA . ALA A 1 197 ? -13.644 13.575 5.221 1.00 96.00 197 ALA A CA 1
ATOM 1409 C C . ALA A 1 197 ? -14.455 12.341 4.854 1.00 96.00 197 ALA A C 1
ATOM 1411 O O . ALA A 1 197 ? -14.106 11.648 3.909 1.00 96.00 197 ALA A O 1
ATOM 1412 N N . PHE A 1 198 ? -15.528 12.061 5.585 1.00 96.31 198 PHE A N 1
ATOM 1413 C CA . PHE A 1 198 ? -16.398 10.907 5.369 1.00 96.31 198 PHE A CA 1
ATOM 1414 C C . PHE A 1 198 ? -17.863 11.303 5.511 1.00 96.31 198 PHE A C 1
ATOM 1416 O O . PHE A 1 198 ? -18.194 12.207 6.274 1.00 96.31 198 PHE A O 1
ATOM 1423 N N . ASP A 1 199 ? -18.738 10.599 4.801 1.00 96.38 199 ASP A N 1
ATOM 1424 C CA . ASP A 1 199 ? -20.177 10.811 4.889 1.00 96.38 199 ASP A CA 1
ATOM 1425 C C . ASP A 1 199 ? -20.821 9.777 5.808 1.00 96.38 199 ASP A C 1
ATOM 1427 O O . ASP A 1 199 ? -20.552 8.577 5.714 1.00 96.38 199 ASP A O 1
ATOM 1431 N N . ALA A 1 200 ? -21.713 10.243 6.678 1.00 95.75 200 ALA A N 1
ATOM 1432 C CA . ALA A 1 200 ? -22.565 9.390 7.492 1.00 95.75 200 ALA A CA 1
ATOM 1433 C C . ALA A 1 200 ? -23.977 9.978 7.551 1.00 95.75 200 ALA A C 1
ATOM 1435 O O . ALA A 1 200 ? -24.159 11.160 7.841 1.00 95.75 200 ALA A O 1
ATOM 1436 N N . ALA A 1 201 ? -24.984 9.153 7.246 1.00 92.88 201 ALA A N 1
ATOM 1437 C CA . ALA A 1 201 ? -26.398 9.548 7.234 1.00 92.88 201 ALA A CA 1
ATOM 1438 C C . ALA A 1 201 ? -26.688 10.846 6.437 1.00 92.88 201 ALA A C 1
ATOM 1440 O O . ALA A 1 201 ? -27.509 11.666 6.842 1.00 92.88 201 ALA A O 1
ATOM 1441 N N . GLY A 1 202 ? -25.998 11.045 5.306 1.00 93.12 202 GLY A N 1
ATOM 1442 C CA . GLY A 1 202 ? -26.169 12.221 4.441 1.00 93.12 202 GLY A CA 1
ATOM 1443 C C . GLY A 1 202 ? -25.507 13.507 4.951 1.00 93.12 202 GLY A C 1
ATOM 1444 O O . GLY A 1 202 ? -25.765 14.573 4.400 1.00 93.12 202 GLY A O 1
ATOM 1445 N N . THR A 1 203 ? -24.672 13.424 5.989 1.00 95.94 203 THR A N 1
ATOM 1446 C CA . THR A 1 203 ? -23.874 14.544 6.504 1.00 95.94 203 THR A CA 1
ATOM 1447 C C . THR A 1 203 ? -22.390 14.262 6.292 1.00 95.94 203 THR A C 1
ATOM 1449 O O . THR A 1 203 ? -21.913 13.187 6.657 1.00 95.94 203 THR A O 1
ATOM 1452 N N . ALA A 1 204 ? -21.671 15.240 5.742 1.00 96.75 204 ALA A N 1
ATOM 1453 C CA . ALA A 1 204 ? -20.224 15.184 5.575 1.00 96.75 204 ALA A CA 1
ATOM 1454 C C . ALA A 1 204 ? -19.515 15.602 6.869 1.00 96.75 204 ALA A C 1
ATOM 1456 O O . ALA A 1 204 ? -19.750 16.691 7.395 1.00 96.75 204 ALA A O 1
ATOM 1457 N N . PHE A 1 205 ? -18.616 14.752 7.353 1.00 96.81 205 PHE A N 1
ATOM 1458 C CA . PHE A 1 205 ? -17.772 14.981 8.520 1.00 96.81 205 PHE A CA 1
ATOM 1459 C C . PHE A 1 205 ? -16.328 15.143 8.080 1.00 96.81 205 PHE A C 1
ATOM 1461 O O . PHE A 1 205 ? -15.835 14.366 7.268 1.00 96.81 205 PHE A O 1
ATOM 1468 N N . ARG A 1 206 ? -15.615 16.112 8.653 1.00 97.06 206 ARG A N 1
ATOM 1469 C CA . ARG A 1 206 ? -14.169 16.272 8.472 1.00 97.06 206 ARG A CA 1
ATOM 1470 C C . ARG A 1 206 ? -13.444 15.968 9.771 1.00 97.06 206 ARG A C 1
ATOM 1472 O O . ARG A 1 206 ? -13.735 16.596 10.784 1.00 97.06 206 ARG A O 1
ATOM 1479 N N . ILE A 1 207 ? -12.471 15.065 9.743 1.00 95.75 207 ILE A N 1
ATOM 1480 C CA . ILE A 1 207 ? -11.593 14.806 10.886 1.00 95.75 207 ILE A CA 1
ATOM 1481 C C . ILE A 1 207 ? -10.677 16.018 11.076 1.00 95.75 207 ILE A C 1
ATOM 1483 O O . ILE A 1 207 ? -9.956 16.424 10.167 1.00 95.75 207 ILE A O 1
ATOM 1487 N N . ARG A 1 208 ? -10.731 16.615 12.266 1.00 94.88 208 ARG A N 1
ATOM 1488 C CA . ARG A 1 208 ? -9.868 17.728 12.692 1.00 94.88 208 ARG A CA 1
ATOM 1489 C C . ARG A 1 208 ? -8.699 17.253 13.537 1.00 94.88 208 ARG A C 1
ATOM 1491 O O . ARG A 1 208 ? -7.652 17.887 13.549 1.00 94.88 208 ARG A O 1
ATOM 1498 N N . HIS A 1 209 ? -8.898 16.155 14.254 1.00 91.44 209 HIS A N 1
ATOM 1499 C CA . HIS A 1 209 ? -7.888 15.535 15.089 1.00 91.44 209 HIS A CA 1
ATOM 1500 C C . HIS A 1 209 ? -8.206 14.048 15.217 1.00 91.44 209 HIS A C 1
ATOM 1502 O O . HIS A 1 209 ? -9.356 13.697 15.478 1.00 91.44 209 HIS A O 1
ATOM 1508 N N . ALA A 1 210 ? -7.205 13.190 15.056 1.00 93.25 210 ALA A N 1
ATOM 1509 C CA . ALA A 1 210 ? -7.304 11.772 15.362 1.00 93.25 210 ALA A CA 1
ATOM 1510 C C . ALA A 1 210 ? -6.026 11.341 16.076 1.00 93.25 210 ALA A C 1
ATOM 1512 O O . ALA A 1 210 ? -4.925 11.554 15.575 1.00 93.25 210 ALA A O 1
ATOM 1513 N N . LEU A 1 211 ? -6.184 10.744 17.250 1.00 92.75 211 LEU A N 1
ATOM 1514 C CA . LEU A 1 211 ? -5.106 10.102 17.983 1.00 92.75 211 LEU A CA 1
ATOM 1515 C C . LEU A 1 211 ? -5.530 8.665 18.234 1.00 92.75 211 LEU A C 1
ATOM 1517 O O . LEU A 1 211 ? -6.260 8.394 19.185 1.00 92.75 211 LEU A O 1
ATOM 1521 N N . LEU A 1 212 ? -5.111 7.766 17.349 1.00 93.62 212 LEU A N 1
ATOM 1522 C CA . LEU A 1 212 ? -5.434 6.347 17.423 1.00 93.62 212 LEU A CA 1
ATOM 1523 C C . LEU A 1 212 ? -4.236 5.558 17.946 1.00 93.62 212 LEU A C 1
ATOM 1525 O O . LEU A 1 212 ? -3.084 5.832 17.616 1.00 93.62 212 LEU A O 1
ATOM 1529 N N . ARG A 1 213 ? -4.526 4.558 18.769 1.00 93.75 213 ARG A N 1
ATOM 1530 C CA . ARG A 1 213 ? -3.582 3.580 19.291 1.00 93.75 213 ARG A CA 1
ATOM 1531 C C . ARG A 1 213 ? -4.095 2.194 18.950 1.00 93.75 213 ARG A C 1
ATOM 1533 O O . ARG A 1 213 ? -5.219 1.841 19.301 1.00 93.75 213 ARG A O 1
ATOM 1540 N N . ILE A 1 214 ? -3.221 1.399 18.351 1.00 95.38 214 ILE A N 1
ATOM 1541 C CA . ILE A 1 214 ? -3.423 -0.036 18.193 1.00 95.38 214 ILE A CA 1
ATOM 1542 C C . ILE A 1 214 ? -2.706 -0.734 19.337 1.00 95.38 214 ILE A C 1
ATOM 1544 O O . ILE A 1 214 ? -1.516 -0.481 19.552 1.00 95.38 214 ILE A O 1
ATOM 1548 N N . SER A 1 215 ? -3.416 -1.585 20.066 1.00 94.81 215 SER A N 1
ATOM 1549 C CA . SER A 1 215 ? -2.833 -2.495 21.043 1.00 94.81 215 SER A CA 1
ATOM 1550 C C . SER A 1 215 ? -3.069 -3.943 20.658 1.00 94.81 215 SER A C 1
ATOM 1552 O O . SER A 1 215 ? -4.089 -4.268 20.052 1.00 94.81 215 SER A O 1
ATOM 1554 N N . VAL A 1 216 ? -2.123 -4.805 21.018 1.00 94.62 216 VAL A N 1
ATOM 1555 C CA . VAL A 1 216 ? -2.219 -6.243 20.758 1.00 94.62 216 VAL A CA 1
ATOM 1556 C C . VAL A 1 216 ? -2.027 -6.986 22.068 1.00 94.62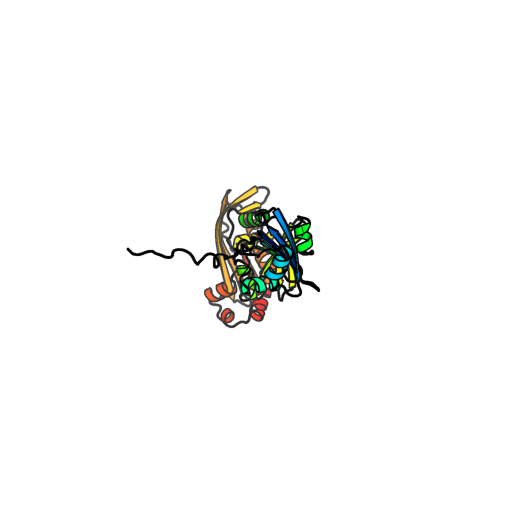 216 VAL A C 1
ATOM 1558 O O . VAL A 1 216 ? -0.990 -6.868 22.720 1.00 94.62 216 VAL A O 1
ATOM 1561 N N . HIS A 1 217 ? -3.033 -7.758 22.456 1.00 91.12 217 HIS A N 1
ATOM 1562 C CA . HIS A 1 217 ? -2.999 -8.576 23.661 1.00 91.12 217 HIS A CA 1
ATOM 1563 C C . HIS A 1 217 ? -3.217 -10.037 23.304 1.00 91.12 217 HIS A C 1
ATOM 1565 O O . HIS A 1 217 ? -3.898 -10.354 22.336 1.00 91.12 217 HIS A O 1
ATOM 1571 N N . MET A 1 218 ? -2.634 -10.937 24.088 1.00 86.31 218 MET A N 1
ATOM 1572 C CA . MET A 1 218 ? -2.903 -12.362 23.953 1.00 86.31 218 MET A CA 1
ATOM 1573 C C . MET A 1 218 ? -3.928 -12.774 25.002 1.00 86.31 218 MET A C 1
ATOM 1575 O O . MET A 1 218 ? -3.694 -12.585 26.197 1.00 86.31 218 MET A O 1
ATOM 1579 N N . THR A 1 219 ? -5.042 -13.336 24.547 1.00 80.62 219 THR A N 1
ATOM 1580 C CA . THR A 1 219 ? -5.986 -14.073 25.391 1.00 80.62 219 THR A CA 1
ATOM 1581 C C . THR A 1 219 ? -5.843 -15.561 25.056 1.00 80.62 219 THR A C 1
ATOM 1583 O O . THR A 1 219 ? -4.793 -16.138 25.334 1.00 80.62 219 THR A O 1
ATOM 1586 N N . ASP A 1 220 ? -6.833 -16.153 24.390 1.00 82.62 220 ASP A N 1
ATOM 1587 C CA . ASP A 1 220 ? -6.732 -17.471 23.747 1.00 82.62 220 ASP A CA 1
ATOM 1588 C C . ASP A 1 220 ? -6.161 -17.364 22.318 1.00 82.62 220 ASP A C 1
ATOM 1590 O O . ASP A 1 220 ? -5.576 -18.309 21.792 1.00 82.62 220 ASP A O 1
ATOM 1594 N N . ARG A 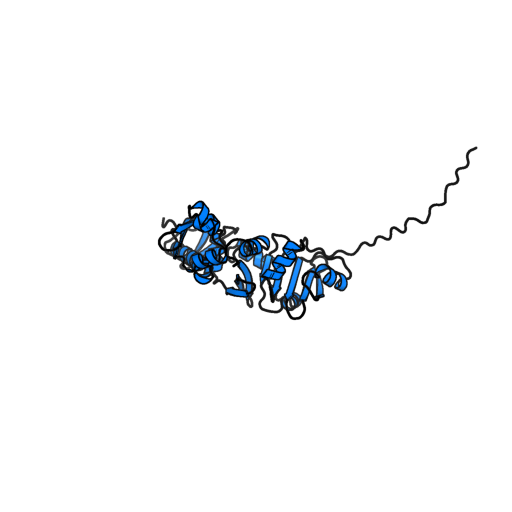1 221 ? -6.326 -16.190 21.702 1.00 87.31 221 ARG A N 1
ATOM 1595 C CA . ARG A 1 221 ? -5.812 -15.771 20.391 1.00 87.31 221 ARG A CA 1
ATOM 1596 C C . ARG A 1 221 ? -5.386 -14.299 20.478 1.00 87.31 221 ARG A C 1
ATOM 1598 O O . ARG A 1 221 ? -5.728 -13.641 21.468 1.00 87.31 221 ARG A O 1
ATOM 1605 N N . PRO A 1 222 ? -4.645 -13.753 19.498 1.00 88.88 222 PRO A N 1
ATOM 1606 C CA . PRO A 1 222 ? -4.328 -12.333 19.518 1.00 88.88 222 PRO A CA 1
ATOM 1607 C C . PRO A 1 222 ? -5.605 -11.490 19.386 1.00 88.88 222 PRO A C 1
ATOM 1609 O O . PRO A 1 222 ? -6.408 -11.685 18.477 1.00 88.88 222 PRO A O 1
ATOM 1612 N N . GLU A 1 223 ? -5.789 -10.546 20.301 1.00 94.50 223 GLU A N 1
ATOM 1613 C CA . GLU A 1 223 ? -6.834 -9.528 20.255 1.00 94.50 223 GLU A CA 1
ATOM 1614 C C . GLU A 1 223 ? -6.189 -8.188 19.903 1.00 94.50 223 GLU A C 1
ATOM 1616 O O . GLU A 1 223 ? -5.344 -7.666 20.638 1.00 94.50 223 GLU A O 1
ATOM 1621 N N . ILE A 1 224 ? -6.595 -7.630 18.768 1.00 95.62 224 ILE A N 1
ATOM 1622 C CA . ILE A 1 224 ? -6.135 -6.346 18.253 1.00 95.62 224 ILE A CA 1
ATOM 1623 C C . ILE A 1 224 ? -7.208 -5.316 18.560 1.00 95.62 224 ILE A C 1
ATOM 1625 O O . ILE A 1 224 ? -8.331 -5.395 18.062 1.00 95.62 224 ILE A O 1
ATOM 1629 N N . THR A 1 225 ? -6.866 -4.327 19.378 1.00 95.56 225 THR A N 1
ATOM 1630 C CA . THR A 1 225 ? -7.787 -3.256 19.752 1.00 95.56 225 THR A CA 1
ATOM 1631 C C . THR A 1 225 ? -7.324 -1.927 19.181 1.00 95.56 225 THR A C 1
ATOM 1633 O O . THR A 1 225 ? -6.208 -1.483 19.438 1.00 95.56 225 THR A O 1
ATOM 1636 N N . VAL A 1 226 ? -8.211 -1.252 18.455 1.00 96.12 226 VAL A N 1
ATOM 1637 C CA . VAL A 1 226 ? -8.051 0.158 18.090 1.00 96.12 226 VAL A CA 1
ATOM 1638 C C . VAL A 1 226 ? -8.777 0.995 19.127 1.00 96.12 226 VAL A C 1
ATOM 1640 O O . VAL A 1 226 ? -9.984 0.866 19.303 1.00 96.12 226 VAL A O 1
ATOM 1643 N N . SER A 1 227 ? -8.054 1.878 19.798 1.00 93.94 227 SER A N 1
ATOM 1644 C CA . SER A 1 227 ? -8.610 2.848 20.745 1.00 93.94 227 SER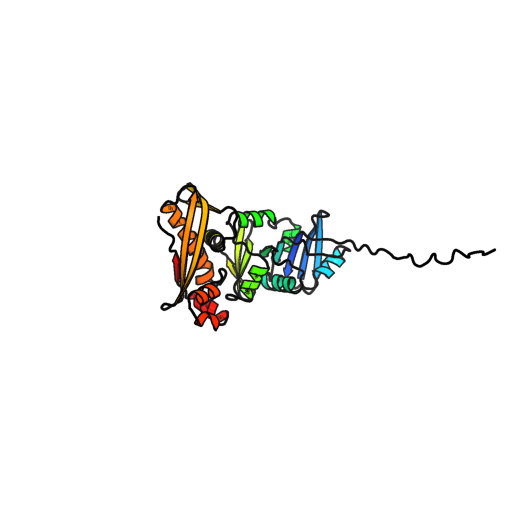 A CA 1
ATOM 1645 C C . SER A 1 227 ? -8.067 4.237 20.441 1.00 93.94 227 SER A C 1
ATOM 1647 O O . SER A 1 227 ? -7.102 4.362 19.692 1.00 93.94 227 SER A O 1
ATOM 1649 N N . GLY A 1 228 ? -8.661 5.298 20.979 1.00 92.06 228 GLY A N 1
ATOM 1650 C CA . GLY A 1 228 ? -8.141 6.636 20.709 1.00 92.06 228 GLY A CA 1
ATOM 1651 C C . GLY A 1 228 ? -9.137 7.752 20.921 1.00 92.06 228 GLY A C 1
ATOM 1652 O O . GLY A 1 228 ? -10.073 7.600 21.684 1.00 92.06 228 GLY A O 1
ATOM 1653 N N . GLU A 1 229 ? -8.934 8.871 20.242 1.00 91.50 229 GLU A N 1
ATOM 1654 C CA . GLU A 1 229 ? -9.874 9.990 20.195 1.00 91.50 229 GLU A CA 1
ATOM 1655 C C . GLU A 1 229 ? -9.951 10.516 18.761 1.00 91.50 229 GLU A C 1
ATOM 1657 O O . GLU A 1 229 ? -8.917 10.768 18.140 1.00 91.50 229 GLU A O 1
ATOM 1662 N N . ILE A 1 230 ? -11.166 10.710 18.244 1.00 93.00 230 ILE A N 1
ATOM 1663 C CA . ILE A 1 230 ? -11.407 11.347 16.947 1.00 93.00 230 ILE A CA 1
ATOM 1664 C C . ILE A 1 230 ? -12.305 12.558 17.178 1.00 93.00 230 ILE A C 1
ATOM 1666 O O . ILE A 1 230 ? -13.371 12.447 17.773 1.00 93.00 230 ILE A O 1
ATOM 1670 N N . ARG A 1 231 ? -11.884 13.721 16.680 1.00 92.94 231 ARG A N 1
ATOM 1671 C CA . ARG A 1 231 ? -12.690 14.943 16.658 1.00 92.94 231 ARG A CA 1
ATOM 1672 C C . ARG A 1 231 ? -13.034 15.298 15.229 1.00 92.94 231 ARG A C 1
ATOM 1674 O O . ARG A 1 231 ? -12.141 15.398 14.382 1.00 92.94 231 ARG A O 1
ATOM 1681 N N . THR A 1 232 ? -14.311 15.557 14.987 1.00 95.25 232 THR A N 1
ATOM 1682 C CA . THR A 1 232 ? -14.821 15.941 13.673 1.00 95.25 232 THR A CA 1
ATOM 1683 C C . THR A 1 232 ? -15.479 17.312 13.685 1.00 95.25 232 THR A C 1
ATOM 1685 O O . THR A 1 232 ? -15.860 17.845 14.727 1.00 95.25 232 THR A O 1
ATOM 1688 N N . GLU A 1 233 ? -15.628 17.873 12.492 1.00 95.44 233 GLU A N 1
ATOM 1689 C CA . GLU A 1 233 ? -16.523 18.986 12.211 1.00 95.44 233 GLU A CA 1
ATOM 1690 C C . GLU A 1 233 ? -17.520 18.552 11.120 1.00 95.44 233 GLU A C 1
ATOM 1692 O O . GLU A 1 233 ? -17.065 18.188 10.029 1.00 95.44 233 GLU A O 1
ATOM 1697 N N . PRO A 1 234 ? -18.843 18.552 11.387 1.00 95.12 234 PRO A N 1
ATOM 1698 C CA . PRO A 1 234 ? -19.497 18.826 12.679 1.00 95.12 234 PRO A CA 1
ATOM 1699 C C . PRO A 1 234 ? -19.146 17.778 13.764 1.00 95.12 234 PRO A C 1
ATOM 1701 O O . PRO A 1 234 ? -18.537 16.759 13.433 1.00 95.12 234 PRO A O 1
ATOM 1704 N N . PRO A 1 235 ? -19.482 18.012 15.053 1.00 93.62 235 PRO A N 1
ATOM 1705 C CA . PRO A 1 235 ? -19.245 17.042 16.127 1.00 93.62 235 PRO A CA 1
ATOM 1706 C C . PRO A 1 235 ? -19.832 15.661 15.818 1.00 93.62 235 PRO A C 1
ATOM 1708 O O . PRO A 1 235 ? -20.860 15.567 15.144 1.00 93.62 235 PRO A O 1
ATOM 1711 N N . LEU A 1 236 ? -19.173 14.607 16.308 1.00 91.12 236 LEU A N 1
ATOM 1712 C CA . LEU A 1 236 ? -19.571 13.225 16.055 1.00 91.12 236 LEU A CA 1
ATOM 1713 C C . LEU A 1 236 ? -21.010 12.958 16.517 1.00 91.12 236 LEU A C 1
ATOM 1715 O O . LEU A 1 236 ? -21.474 13.463 17.536 1.00 91.12 236 LEU A O 1
ATOM 1719 N N . THR A 1 237 ? -21.708 12.154 15.724 1.00 92.56 237 THR A N 1
ATOM 1720 C CA . THR A 1 237 ? -23.017 11.578 16.051 1.00 92.56 237 THR A CA 1
ATOM 1721 C C . THR A 1 237 ? -22.873 10.061 16.101 1.00 92.56 237 THR A C 1
ATOM 1723 O O . THR A 1 237 ? -21.965 9.529 15.460 1.00 92.56 237 THR A O 1
ATOM 1726 N N . ASP A 1 238 ? -23.802 9.348 16.738 1.00 91.88 238 ASP A N 1
ATOM 1727 C CA . ASP A 1 238 ? -23.802 7.875 16.782 1.00 91.88 238 ASP A CA 1
ATOM 1728 C C . ASP A 1 238 ? -23.664 7.235 15.385 1.00 91.88 238 ASP A C 1
ATOM 1730 O O . ASP A 1 238 ? -22.989 6.221 15.203 1.00 91.88 238 ASP A O 1
ATOM 1734 N N . ALA A 1 239 ? -24.280 7.842 14.362 1.00 92.94 239 ALA A N 1
ATOM 1735 C CA . ALA A 1 239 ? -24.182 7.371 12.981 1.00 92.94 239 ALA A CA 1
ATOM 1736 C C . ALA A 1 239 ? -22.772 7.562 12.395 1.00 92.94 239 ALA A C 1
ATOM 1738 O O . ALA A 1 239 ? -22.280 6.689 11.679 1.00 92.94 239 ALA A O 1
ATOM 1739 N N . ALA A 1 240 ? -22.118 8.685 12.704 1.00 93.69 240 ALA A N 1
ATOM 1740 C CA . ALA A 1 240 ? -20.753 8.970 12.272 1.00 93.69 240 ALA A CA 1
ATOM 1741 C C . ALA A 1 240 ? -19.729 8.085 12.994 1.00 93.69 240 ALA A C 1
ATOM 1743 O O . ALA A 1 240 ? -18.816 7.564 12.358 1.00 93.69 240 ALA A O 1
ATOM 1744 N N . GLU A 1 241 ? -19.913 7.859 14.295 1.00 93.62 241 GLU A N 1
ATOM 1745 C CA . GLU A 1 241 ? -19.093 6.934 15.082 1.00 93.62 241 GLU A CA 1
ATOM 1746 C C . GLU A 1 241 ? -19.197 5.508 14.551 1.00 93.62 241 GLU A C 1
ATOM 1748 O O . GLU A 1 241 ? -18.178 4.857 14.318 1.00 93.62 241 GLU A O 1
ATOM 1753 N N . LYS A 1 242 ? -20.421 5.037 14.280 1.00 94.12 242 LYS A N 1
ATOM 1754 C CA . LYS A 1 242 ? -20.641 3.725 13.670 1.00 94.12 242 LYS A CA 1
ATOM 1755 C C . LYS A 1 242 ? -19.944 3.618 12.315 1.00 94.12 242 LYS A C 1
ATOM 1757 O O . LYS A 1 242 ? -19.277 2.621 12.060 1.00 94.12 242 LYS A O 1
ATOM 1762 N N . ARG A 1 243 ? -20.046 4.649 11.470 1.00 96.12 243 ARG A N 1
ATOM 1763 C CA . ARG A 1 243 ? -19.402 4.663 10.152 1.00 96.12 243 ARG A CA 1
ATOM 1764 C C . ARG A 1 243 ? -17.873 4.615 10.243 1.00 96.12 243 ARG A C 1
ATOM 1766 O O . ARG A 1 243 ? -17.236 3.906 9.470 1.00 96.12 243 ARG A O 1
ATOM 1773 N N . LEU A 1 244 ? -17.282 5.342 11.192 1.00 95.62 244 LEU A N 1
ATOM 1774 C CA . LEU A 1 244 ? -15.847 5.260 11.480 1.00 95.62 244 LEU A CA 1
ATOM 1775 C C . LEU A 1 244 ? -15.459 3.856 11.943 1.00 95.62 244 LEU A C 1
ATOM 1777 O O . LEU A 1 244 ? -14.488 3.299 11.439 1.00 95.62 244 LEU A O 1
ATOM 1781 N N . ALA A 1 245 ? -16.228 3.271 12.862 1.00 95.38 245 ALA A N 1
ATOM 1782 C CA . ALA A 1 245 ? -15.982 1.918 13.339 1.00 95.38 245 ALA A CA 1
ATOM 1783 C C . ALA A 1 245 ? -16.069 0.880 12.210 1.00 95.38 245 ALA A C 1
ATOM 1785 O O . ALA A 1 245 ? -15.230 -0.010 12.168 1.00 95.38 245 ALA A O 1
ATOM 1786 N N . GLU A 1 246 ? -17.012 1.024 11.275 1.00 96.44 246 GLU A N 1
ATOM 1787 C CA . GLU A 1 246 ? -17.124 0.172 10.082 1.00 96.44 246 GLU A CA 1
ATOM 1788 C C . GLU A 1 246 ? -15.884 0.274 9.181 1.00 96.44 246 GLU A C 1
ATOM 1790 O O . GLU A 1 246 ? -15.343 -0.755 8.791 1.00 96.44 246 GLU A O 1
ATOM 1795 N N . MET A 1 247 ? -15.381 1.484 8.896 1.00 97.69 247 MET A N 1
ATOM 1796 C CA . MET A 1 247 ? -14.156 1.652 8.094 1.00 97.69 247 MET A CA 1
ATOM 1797 C C . MET A 1 247 ? -12.931 1.036 8.786 1.00 97.69 247 MET A C 1
ATOM 1799 O O . MET A 1 247 ? -12.136 0.339 8.157 1.00 97.69 247 MET A O 1
ATOM 1803 N N . LEU A 1 248 ? -12.775 1.264 10.094 1.00 97.69 248 LEU A N 1
ATOM 1804 C CA . LEU A 1 248 ? -11.660 0.711 10.869 1.00 97.69 248 LEU A CA 1
ATOM 1805 C C . LEU A 1 248 ? -11.737 -0.820 10.986 1.00 97.69 248 LEU A C 1
ATOM 1807 O O . LEU A 1 248 ? -10.717 -1.496 10.868 1.00 97.69 248 LEU A O 1
ATOM 1811 N N . ASP A 1 249 ? -12.935 -1.367 11.197 1.00 97.44 249 ASP A N 1
ATOM 1812 C CA . ASP A 1 249 ? -13.181 -2.810 11.228 1.00 97.44 249 ASP A CA 1
ATOM 1813 C C . ASP A 1 249 ? -12.909 -3.444 9.858 1.00 97.44 249 ASP A C 1
ATOM 1815 O O . ASP A 1 249 ? -12.202 -4.446 9.796 1.00 97.44 249 ASP A O 1
ATOM 1819 N N . ALA A 1 250 ? -13.364 -2.831 8.758 1.00 98.25 250 ALA A N 1
ATOM 1820 C CA . ALA A 1 250 ? -13.069 -3.294 7.401 1.00 98.25 250 ALA A CA 1
ATOM 1821 C C . ALA A 1 250 ? -11.557 -3.348 7.139 1.00 98.25 250 ALA A C 1
ATOM 1823 O O . ALA A 1 250 ? -11.052 -4.361 6.655 1.00 98.25 250 ALA A O 1
ATOM 1824 N N . ALA A 1 251 ? -10.817 -2.305 7.534 1.00 98.31 251 ALA A N 1
ATOM 1825 C CA . ALA A 1 251 ? -9.365 -2.272 7.389 1.00 98.31 251 ALA A CA 1
ATOM 1826 C C . ALA A 1 251 ? -8.699 -3.449 8.106 1.00 98.31 251 ALA A C 1
ATOM 1828 O O . ALA A 1 251 ? -7.926 -4.178 7.487 1.00 98.31 251 ALA A O 1
ATOM 1829 N N . LEU A 1 252 ? -9.021 -3.683 9.380 1.00 97.88 252 LEU A N 1
ATOM 1830 C CA . LEU A 1 252 ? -8.432 -4.783 10.145 1.00 97.88 252 LEU A CA 1
ATOM 1831 C C . LEU A 1 252 ? -8.877 -6.161 9.642 1.00 97.88 252 LEU A C 1
ATOM 1833 O O . LEU A 1 252 ? -8.058 -7.072 9.545 1.00 97.88 252 LEU A O 1
ATOM 1837 N N . ARG A 1 253 ? -10.152 -6.331 9.284 1.00 97.38 253 ARG A N 1
ATOM 1838 C CA . ARG A 1 253 ? -10.671 -7.615 8.800 1.00 97.38 253 ARG A CA 1
ATOM 1839 C C . ARG A 1 253 ? -10.063 -8.018 7.468 1.00 97.38 253 ARG A C 1
ATOM 1841 O O . ARG A 1 253 ? -9.661 -9.168 7.319 1.00 97.38 253 ARG A O 1
ATOM 1848 N N . GLU A 1 254 ? -10.002 -7.099 6.510 1.00 98.25 254 GLU A N 1
ATOM 1849 C CA . GLU A 1 254 ? -9.515 -7.398 5.162 1.00 98.25 254 GLU A CA 1
ATOM 1850 C C . GLU A 1 254 ? -7.988 -7.513 5.103 1.00 98.25 254 GLU A C 1
ATOM 1852 O O . GLU A 1 254 ? -7.463 -8.298 4.317 1.00 98.25 254 GLU A O 1
ATOM 1857 N N . THR A 1 255 ? -7.263 -6.777 5.952 1.00 97.69 255 THR A N 1
ATOM 1858 C CA . THR A 1 255 ? -5.794 -6.853 5.996 1.00 97.69 255 THR A CA 1
ATOM 1859 C C . THR A 1 255 ? -5.316 -7.934 6.962 1.00 97.69 255 THR A C 1
ATOM 1861 O O . THR A 1 255 ? -4.672 -8.902 6.556 1.00 97.69 255 THR A O 1
ATOM 1864 N N . VAL A 1 256 ? -5.662 -7.818 8.240 1.00 96.50 256 VAL A N 1
ATOM 1865 C CA . VAL A 1 256 ? -5.113 -8.657 9.302 1.00 96.50 256 VAL A CA 1
ATOM 1866 C C . VAL A 1 256 ? -5.774 -10.028 9.315 1.00 96.50 256 VAL A C 1
ATOM 1868 O O . VAL A 1 256 ? -5.101 -11.030 9.098 1.00 96.50 256 VAL A O 1
ATOM 1871 N N . CYS A 1 257 ? -7.092 -10.091 9.509 1.00 95.31 257 CYS A N 1
ATOM 1872 C CA . CYS A 1 257 ? -7.780 -11.372 9.691 1.00 95.31 257 CYS A CA 1
ATOM 1873 C C . CYS A 1 257 ? -7.857 -12.195 8.394 1.00 95.31 257 CYS A C 1
ATOM 1875 O O . CYS A 1 257 ? -7.785 -13.419 8.441 1.00 95.31 257 CYS A O 1
ATOM 1877 N N . ALA A 1 258 ? -8.015 -11.549 7.234 1.00 96.25 258 ALA A N 1
ATOM 1878 C CA . ALA A 1 258 ? -8.174 -12.252 5.960 1.00 96.25 258 ALA A CA 1
ATOM 1879 C C . ALA A 1 258 ? -6.841 -12.589 5.272 1.00 96.25 258 ALA A C 1
ATOM 1881 O O . ALA A 1 258 ? -6.729 -13.651 4.660 1.00 96.25 258 ALA A O 1
ATOM 1882 N N . ALA A 1 259 ? -5.833 -11.713 5.359 1.00 95.81 259 ALA A N 1
ATOM 1883 C CA . ALA A 1 259 ? -4.557 -11.904 4.660 1.00 95.81 259 ALA A CA 1
ATOM 1884 C C . ALA A 1 259 ? -3.361 -12.156 5.592 1.00 95.81 259 ALA A C 1
ATOM 1886 O O . ALA A 1 259 ? -2.296 -12.584 5.126 1.00 95.81 259 ALA A O 1
ATOM 1887 N N . GLY A 1 260 ? -3.525 -11.931 6.898 1.00 95.81 260 GLY A N 1
ATOM 1888 C CA . GLY A 1 260 ? -2.437 -11.974 7.870 1.00 95.81 260 GLY A CA 1
ATOM 1889 C C . GLY A 1 260 ? -1.467 -10.812 7.680 1.00 95.81 260 GLY A C 1
ATOM 1890 O O . GLY A 1 260 ? -0.280 -10.968 7.953 1.00 95.81 260 GLY A O 1
ATOM 1891 N N . ALA A 1 261 ? -1.924 -9.687 7.125 1.00 96.56 261 ALA A N 1
ATOM 1892 C CA . ALA A 1 261 ? -1.068 -8.563 6.782 1.00 96.56 261 ALA A CA 1
ATOM 1893 C C . ALA A 1 261 ? -0.729 -7.718 8.013 1.00 96.56 261 ALA A C 1
ATOM 1895 O O . ALA A 1 261 ? -1.620 -7.275 8.737 1.00 96.56 261 ALA A O 1
ATOM 1896 N N . ASP A 1 262 ? 0.561 -7.470 8.223 1.00 95.94 262 ASP A N 1
ATOM 1897 C CA . ASP A 1 262 ? 1.053 -6.560 9.251 1.00 95.94 262 ASP A CA 1
ATOM 1898 C C . ASP A 1 262 ? 1.470 -5.227 8.621 1.00 95.94 262 ASP A C 1
ATOM 1900 O O . ASP A 1 262 ? 2.650 -4.958 8.423 1.00 95.94 262 ASP A O 1
ATOM 1904 N N . LEU A 1 263 ? 0.474 -4.412 8.269 1.00 95.69 263 LEU A N 1
ATOM 1905 C CA . LEU A 1 263 ? 0.670 -3.109 7.612 1.00 95.69 263 LEU A CA 1
ATOM 1906 C C . LEU A 1 263 ? 0.707 -1.938 8.609 1.00 95.69 263 LEU A C 1
ATOM 1908 O O . LEU A 1 263 ? 0.738 -0.774 8.211 1.00 95.69 263 LEU A O 1
ATOM 1912 N N . LEU A 1 264 ? 0.586 -2.242 9.903 1.00 94.44 264 LEU A N 1
ATOM 1913 C CA . LEU A 1 264 ? 0.331 -1.282 10.981 1.00 94.44 264 LEU A CA 1
ATOM 1914 C C . LEU A 1 264 ? 1.292 -1.469 12.163 1.00 94.44 264 LEU A C 1
ATOM 1916 O O . LEU A 1 264 ? 0.999 -1.012 13.269 1.00 94.44 264 LEU A O 1
ATOM 1920 N N . PHE A 1 265 ? 2.430 -2.131 11.931 1.00 93.50 265 PHE A N 1
ATOM 1921 C CA . PHE A 1 265 ? 3.441 -2.419 12.953 1.00 93.50 265 PHE A CA 1
ATOM 1922 C C . PHE A 1 265 ? 2.843 -3.155 14.166 1.00 93.50 265 PHE A C 1
ATOM 1924 O O . PHE A 1 265 ? 3.082 -2.816 15.329 1.00 93.50 265 PHE A O 1
ATOM 1931 N N . LEU A 1 266 ? 1.980 -4.136 13.896 1.00 95.00 266 LEU A N 1
ATOM 1932 C CA . LEU A 1 266 ? 1.280 -4.950 14.883 1.00 95.00 266 LEU A CA 1
ATOM 1933 C C . LEU A 1 266 ? 2.259 -5.805 15.676 1.00 95.00 266 LEU A C 1
ATOM 1935 O O . LEU A 1 266 ? 2.051 -5.986 16.876 1.00 95.00 266 LEU A O 1
ATOM 1939 N N . ARG A 1 267 ? 3.332 -6.311 15.051 1.00 93.62 267 ARG A N 1
ATOM 1940 C CA . ARG A 1 267 ? 4.380 -7.036 15.781 1.00 93.62 267 ARG A CA 1
ATOM 1941 C C . ARG A 1 267 ? 5.032 -6.127 16.816 1.00 93.62 267 ARG A C 1
ATOM 1943 O O . ARG A 1 267 ? 5.164 -6.505 17.977 1.00 93.62 267 ARG A O 1
ATOM 1950 N N . GLU A 1 268 ? 5.397 -4.912 16.432 1.00 93.12 268 GLU A N 1
ATOM 1951 C CA . GLU A 1 268 ? 5.981 -3.909 17.318 1.00 93.12 268 GLU A CA 1
ATOM 1952 C C . GLU A 1 268 ? 4.990 -3.477 18.402 1.00 93.12 268 GLU A C 1
ATOM 1954 O O . GLU A 1 268 ? 5.370 -3.326 19.566 1.00 93.12 268 GLU A O 1
ATOM 1959 N N . ALA A 1 269 ? 3.711 -3.323 18.051 1.00 93.94 269 ALA A N 1
ATOM 1960 C CA . ALA A 1 269 ? 2.648 -3.052 19.008 1.00 93.94 269 ALA A CA 1
ATOM 1961 C C . ALA A 1 269 ? 2.524 -4.180 20.041 1.00 93.94 269 ALA A C 1
ATOM 1963 O O . ALA A 1 269 ? 2.488 -3.902 21.239 1.00 93.94 269 ALA A O 1
ATOM 1964 N N . ALA A 1 270 ? 2.553 -5.437 19.599 1.00 93.69 270 ALA A N 1
ATOM 1965 C CA . ALA A 1 270 ? 2.511 -6.606 20.466 1.00 93.69 270 ALA A CA 1
ATOM 1966 C C . ALA A 1 270 ? 3.720 -6.673 21.405 1.00 93.69 270 ALA A C 1
ATOM 1968 O O . ALA A 1 270 ? 3.555 -6.914 22.600 1.00 93.69 270 ALA A O 1
ATOM 1969 N N . LEU A 1 271 ? 4.925 -6.388 20.904 1.00 92.31 271 LEU A N 1
ATOM 1970 C CA . LEU A 1 271 ? 6.135 -6.310 21.726 1.00 92.31 271 LEU A CA 1
ATOM 1971 C C . LEU A 1 271 ? 6.036 -5.216 22.791 1.00 92.31 271 LEU A C 1
ATOM 1973 O O . LEU A 1 271 ? 6.327 -5.461 23.962 1.00 92.31 271 LEU A O 1
ATOM 1977 N N . ARG A 1 272 ? 5.590 -4.018 22.398 1.00 93.81 272 ARG A N 1
ATOM 1978 C CA . ARG A 1 272 ? 5.369 -2.890 23.313 1.00 93.81 272 ARG A CA 1
ATOM 1979 C C . ARG A 1 272 ? 4.331 -3.225 24.385 1.00 93.81 272 ARG A C 1
ATOM 1981 O O . ARG A 1 272 ? 4.483 -2.796 25.526 1.00 93.81 272 ARG A O 1
ATOM 1988 N N . ASP A 1 273 ? 3.304 -3.987 24.028 1.00 91.94 273 ASP A N 1
ATOM 1989 C CA . ASP A 1 273 ? 2.232 -4.397 24.935 1.00 91.94 273 ASP A CA 1
ATOM 1990 C C . ASP A 1 273 ? 2.556 -5.710 25.692 1.00 91.94 273 ASP A C 1
ATOM 1992 O O . ASP A 1 273 ? 1.714 -6.239 26.419 1.00 91.94 273 ASP A O 1
ATOM 1996 N N . GLY A 1 274 ? 3.803 -6.198 25.597 1.00 88.75 274 GLY A N 1
ATOM 1997 C CA . GLY A 1 274 ? 4.362 -7.256 26.446 1.00 88.75 274 GLY A CA 1
ATOM 1998 C C . GLY A 1 274 ? 4.269 -8.682 25.893 1.00 88.75 274 GLY A C 1
ATOM 1999 O O . GLY A 1 274 ? 4.595 -9.630 26.610 1.00 88.75 274 GLY A O 1
ATOM 2000 N N . LEU A 1 275 ? 3.860 -8.868 24.635 1.00 88.56 275 LEU A N 1
ATOM 2001 C CA . LEU A 1 275 ? 3.773 -10.183 24.001 1.00 88.56 275 LEU A CA 1
ATOM 2002 C C . LEU A 1 275 ? 5.148 -10.656 23.508 1.00 88.56 275 LEU A C 1
ATOM 2004 O O . LEU A 1 275 ? 5.498 -10.514 22.339 1.00 88.56 275 LEU A O 1
ATOM 2008 N N . SER A 1 276 ? 5.930 -11.270 24.397 1.00 84.38 276 SER A N 1
ATOM 2009 C CA . SER A 1 276 ? 7.285 -11.757 24.086 1.00 84.38 276 SER A CA 1
ATOM 2010 C C . SER A 1 276 ? 7.340 -12.769 22.934 1.00 84.38 276 SER A C 1
ATOM 2012 O O . SER A 1 276 ? 8.327 -12.804 22.203 1.00 84.38 276 SER A O 1
ATOM 2014 N N . ALA A 1 277 ? 6.272 -13.547 22.719 1.00 82.69 277 ALA A N 1
ATOM 2015 C CA . ALA A 1 277 ? 6.170 -14.497 21.608 1.00 82.69 277 ALA A CA 1
ATOM 2016 C C . ALA A 1 277 ? 6.305 -13.823 20.228 1.00 82.69 277 ALA A C 1
ATOM 2018 O O . ALA A 1 277 ? 6.817 -14.440 19.294 1.00 82.69 277 ALA A O 1
ATOM 2019 N N . ALA A 1 278 ? 5.923 -12.545 20.113 1.00 86.75 278 ALA A N 1
ATOM 2020 C CA . ALA A 1 278 ? 6.074 -11.768 18.886 1.00 86.75 278 ALA A CA 1
ATOM 2021 C C . ALA A 1 278 ? 7.552 -11.521 18.515 1.00 86.75 278 ALA A C 1
ATOM 2023 O O . ALA A 1 278 ? 7.852 -11.258 17.354 1.00 86.75 278 ALA A O 1
ATOM 2024 N N . GLN A 1 279 ? 8.488 -11.631 19.470 1.00 86.00 279 GLN A N 1
ATOM 2025 C CA . GLN A 1 279 ? 9.915 -11.380 19.233 1.00 86.00 279 GLN A CA 1
ATOM 2026 C C . GLN A 1 279 ? 10.599 -12.542 18.514 1.00 86.00 279 GLN A C 1
ATOM 2028 O O . GLN A 1 279 ? 11.509 -12.333 17.717 1.00 86.00 279 GLN A O 1
ATOM 2033 N N . SER A 1 280 ? 10.201 -13.768 18.848 1.00 86.25 280 SER A N 1
ATOM 2034 C CA . SER A 1 280 ? 10.856 -14.991 18.380 1.00 86.25 280 SER A CA 1
ATOM 2035 C C . SER A 1 280 ? 10.131 -15.663 17.218 1.00 86.25 280 SER A C 1
ATOM 2037 O O . SER A 1 280 ? 10.665 -16.614 16.655 1.00 86.25 280 SER A O 1
ATOM 2039 N N . CYS A 1 281 ? 8.915 -15.220 16.891 1.00 89.75 281 CYS A N 1
ATOM 2040 C CA . CYS A 1 281 ? 8.159 -15.774 15.776 1.00 89.75 281 CYS A CA 1
ATOM 2041 C C . CYS A 1 281 ? 8.776 -15.365 14.431 1.00 89.75 281 CYS A C 1
ATOM 2043 O O . CYS A 1 281 ? 9.171 -14.217 14.218 1.00 89.75 281 CYS A O 1
ATOM 2045 N N . SER A 1 282 ? 8.834 -16.314 13.505 1.00 92.94 282 SER A N 1
ATOM 2046 C CA . SER A 1 282 ? 9.098 -16.043 12.094 1.00 92.94 282 SER A CA 1
ATOM 2047 C C . SER A 1 282 ? 7.960 -15.227 11.464 1.00 92.94 282 SER A C 1
ATOM 2049 O O . SER A 1 282 ? 6.848 -15.158 11.994 1.00 92.94 282 SER A O 1
ATOM 2051 N N . GLN A 1 283 ? 8.202 -14.653 10.281 1.00 93.00 283 GLN A N 1
ATOM 2052 C CA . GLN A 1 283 ? 7.162 -13.971 9.498 1.00 93.00 283 GLN A CA 1
ATOM 2053 C C . GLN A 1 283 ? 5.931 -14.850 9.265 1.00 93.00 283 GLN A C 1
ATOM 2055 O O . GLN A 1 283 ? 4.807 -14.408 9.488 1.00 93.00 283 GLN A O 1
ATOM 2060 N N . ALA A 1 284 ? 6.144 -16.110 8.878 1.00 93.31 284 ALA A N 1
ATOM 2061 C CA . ALA A 1 284 ? 5.065 -17.051 8.606 1.00 93.31 284 ALA A CA 1
ATOM 2062 C C . ALA A 1 284 ? 4.261 -17.412 9.867 1.00 93.31 284 ALA A C 1
ATOM 2064 O O . ALA A 1 284 ? 3.040 -17.556 9.802 1.00 93.31 284 ALA A O 1
ATOM 2065 N N . GLU A 1 285 ? 4.922 -17.553 11.019 1.00 93.81 285 GLU A N 1
ATOM 2066 C CA . GLU A 1 285 ? 4.241 -17.787 12.298 1.00 93.81 285 GLU A CA 1
ATOM 2067 C C . GLU A 1 285 ? 3.430 -16.567 12.724 1.00 93.81 285 GLU A C 1
ATOM 2069 O O . GLU A 1 285 ? 2.269 -16.712 13.100 1.00 93.81 285 GLU A O 1
ATOM 2074 N N . TRP A 1 286 ? 3.994 -15.366 12.591 1.00 94.19 286 TRP A N 1
ATOM 2075 C CA . TRP A 1 286 ? 3.280 -14.127 12.885 1.00 94.19 286 TRP A CA 1
ATOM 2076 C C . TRP A 1 286 ? 2.065 -13.927 11.984 1.00 94.19 286 TRP A C 1
ATOM 2078 O O . TRP A 1 286 ? 0.969 -13.686 12.477 1.00 94.19 286 TRP A O 1
ATOM 2088 N N . ARG A 1 287 ? 2.227 -14.124 10.670 1.00 94.94 287 ARG A N 1
ATOM 2089 C CA . ARG A 1 287 ? 1.127 -14.099 9.701 1.00 94.94 287 ARG A CA 1
ATOM 2090 C C . ARG A 1 287 ? -0.001 -15.044 10.115 1.00 94.94 287 ARG A C 1
ATOM 2092 O O . ARG A 1 287 ? -1.164 -14.665 10.060 1.00 94.94 287 ARG A O 1
ATOM 2099 N N . ARG A 1 288 ? 0.332 -16.259 10.567 1.00 94.38 288 ARG A N 1
ATOM 2100 C CA . ARG A 1 288 ? -0.657 -17.236 11.049 1.00 94.38 288 ARG A CA 1
ATOM 2101 C C . ARG A 1 288 ? -1.392 -16.748 12.296 1.00 94.38 288 ARG A C 1
ATOM 2103 O O . ARG A 1 288 ? -2.608 -16.872 12.354 1.00 94.38 288 ARG A O 1
ATOM 2110 N N . MET A 1 289 ? -0.679 -16.153 13.251 1.00 93.50 289 MET A N 1
ATOM 2111 C CA . MET A 1 289 ? -1.296 -15.553 14.439 1.00 93.50 289 MET A CA 1
ATOM 2112 C C . MET A 1 289 ? -2.271 -14.428 14.061 1.00 93.50 289 MET A C 1
ATOM 2114 O O . MET A 1 289 ? -3.371 -14.353 14.608 1.00 93.50 289 MET A O 1
ATOM 2118 N N . LEU A 1 290 ? -1.902 -13.587 13.090 1.00 94.88 290 LEU A N 1
ATOM 2119 C CA . LEU A 1 290 ? -2.754 -12.504 12.590 1.00 94.88 290 LEU A CA 1
ATOM 2120 C C . LEU A 1 290 ? -4.049 -13.015 11.938 1.00 94.88 290 LEU A C 1
ATOM 2122 O O . LEU A 1 290 ? -5.117 -12.457 12.179 1.00 94.88 290 LEU A O 1
ATOM 2126 N N . LEU A 1 291 ? -3.984 -14.117 11.188 1.00 95.38 291 LEU A N 1
ATOM 2127 C CA . LEU A 1 291 ? -5.168 -14.747 10.583 1.00 95.38 291 LEU A CA 1
ATOM 2128 C C . LEU A 1 291 ? -6.176 -15.259 11.625 1.00 95.38 291 LEU A C 1
ATOM 2130 O O . LEU A 1 291 ? -7.375 -15.305 11.368 1.00 95.38 291 LEU A O 1
ATOM 2134 N N . GLU A 1 292 ? -5.697 -15.641 12.807 1.00 94.00 292 GLU A N 1
ATOM 2135 C CA . GLU A 1 292 ? -6.523 -16.133 13.915 1.00 94.00 292 GLU A CA 1
ATOM 2136 C C . GLU A 1 292 ? -6.959 -15.014 14.874 1.00 94.00 292 GLU A C 1
ATOM 2138 O O . GLU A 1 292 ? -7.598 -15.286 15.891 1.00 94.00 292 GLU A O 1
ATOM 2143 N N . SER A 1 293 ? -6.605 -13.762 14.575 1.00 93.12 293 SER A N 1
ATOM 2144 C CA . SER A 1 293 ? -6.827 -12.634 15.475 1.00 93.12 293 SER A CA 1
ATOM 2145 C C . SER A 1 293 ? -8.278 -12.170 15.506 1.00 93.12 293 SER A C 1
ATOM 2147 O O . SER A 1 293 ? -8.981 -12.164 14.495 1.00 93.12 293 SER A O 1
ATOM 2149 N N . GLU A 1 294 ? -8.700 -11.688 16.670 1.00 93.62 294 GLU A N 1
ATOM 2150 C CA . GLU A 1 294 ? -9.926 -10.908 16.818 1.00 93.62 294 GLU A CA 1
ATOM 2151 C C . GLU A 1 294 ? -9.617 -9.418 16.807 1.00 93.62 294 GLU A C 1
ATOM 2153 O O . GLU A 1 294 ? -8.637 -8.966 17.396 1.00 93.62 294 GLU A O 1
ATOM 2158 N N . CYS A 1 295 ? -10.478 -8.648 16.149 1.00 93.56 295 CYS A N 1
ATOM 2159 C CA . CYS A 1 295 ? -10.332 -7.205 16.036 1.00 93.56 295 CYS A CA 1
ATOM 2160 C C . CYS A 1 295 ? -11.463 -6.496 16.773 1.00 93.56 295 CYS A C 1
ATOM 2162 O O . CYS A 1 295 ? -12.635 -6.857 16.647 1.00 93.56 295 CYS A O 1
ATOM 2164 N N . ARG A 1 296 ? -11.109 -5.461 17.534 1.00 92.94 296 ARG A N 1
ATOM 2165 C CA . ARG A 1 296 ? -12.045 -4.668 18.324 1.00 92.94 296 ARG A CA 1
ATOM 2166 C C . ARG A 1 296 ? -11.804 -3.181 18.125 1.00 92.94 296 ARG A C 1
ATOM 2168 O O . ARG A 1 296 ? -10.688 -2.691 18.266 1.00 92.94 296 ARG A O 1
ATOM 2175 N N . ILE A 1 297 ? -12.883 -2.443 17.878 1.00 93.94 297 ILE A N 1
ATOM 2176 C CA . ILE A 1 297 ? -12.861 -0.981 17.820 1.00 93.94 297 ILE A CA 1
ATOM 2177 C C . ILE A 1 297 ? -13.440 -0.425 19.125 1.00 93.94 297 ILE A C 1
ATOM 2179 O O . ILE A 1 297 ? -14.576 -0.714 19.495 1.00 93.94 297 ILE A O 1
ATOM 2183 N N . ALA A 1 298 ? -12.636 0.359 19.836 1.00 88.62 298 ALA A N 1
ATOM 2184 C CA . ALA A 1 298 ? -12.933 0.979 21.121 1.00 88.62 298 ALA A CA 1
ATOM 2185 C C . ALA A 1 298 ? -12.680 2.495 21.046 1.00 88.62 298 ALA A C 1
ATOM 2187 O O . ALA A 1 298 ? -11.827 3.043 21.748 1.00 88.62 298 ALA A O 1
ATOM 2188 N N . LEU A 1 299 ? -13.408 3.176 20.159 1.00 81.50 299 LEU A N 1
ATOM 2189 C CA . LEU A 1 299 ? -13.430 4.637 20.107 1.00 81.50 299 LEU A CA 1
ATOM 2190 C C . LEU A 1 299 ? -14.335 5.193 21.226 1.00 81.50 299 LEU A C 1
ATOM 2192 O O . LEU A 1 299 ? -15.324 4.545 21.581 1.00 81.50 299 LEU A O 1
ATOM 2196 N N . PRO A 1 300 ? -14.012 6.358 21.814 1.00 62.72 300 PRO A N 1
ATOM 2197 C CA . PRO A 1 300 ? -14.854 7.005 22.800 1.00 62.72 300 PRO A CA 1
ATOM 2198 C C . PRO A 1 300 ? -16.163 7.384 22.121 1.00 62.72 300 PRO A C 1
ATOM 2200 O O . PRO A 1 300 ? -16.181 8.191 21.201 1.00 62.72 300 PRO A O 1
ATOM 2203 N N . LEU A 1 301 ? -17.237 6.770 22.603 1.00 48.19 301 LEU A N 1
ATOM 2204 C CA . LEU A 1 301 ? -18.618 7.071 22.240 1.00 48.19 301 LEU A CA 1
ATOM 2205 C C . LEU A 1 301 ? -19.090 8.323 23.003 1.00 48.19 301 LEU A C 1
ATOM 2207 O O . LEU A 1 301 ? -19.991 8.186 23.836 1.00 48.19 301 LEU A O 1
ATOM 2211 N N . ARG A 1 302 ? -18.384 9.467 22.921 1.00 46.53 302 ARG A N 1
ATOM 2212 C CA . ARG A 1 302 ? -18.713 10.698 23.686 1.00 46.53 302 ARG A CA 1
ATOM 2213 C C . ARG A 1 302 ? -18.213 11.992 23.055 1.00 46.53 302 ARG A C 1
ATOM 2215 O O . ARG A 1 302 ? -16.975 12.148 22.964 1.00 46.53 302 ARG A O 1
#

Solvent-accessible surface area (backbone atoms only — not comparable to full-atom values): 15992 Å² total; per-residue (Å²): 135,91,80,82,86,77,86,92,80,92,85,84,80,78,75,74,78,79,75,67,49,71,45,51,28,37,38,39,16,32,24,54,65,101,50,26,37,39,24,34,35,22,79,90,73,75,40,80,46,63,31,65,39,91,45,76,90,44,49,51,64,31,44,14,64,64,65,72,25,47,59,40,42,90,60,36,52,33,42,32,20,10,71,42,47,60,60,52,51,51,52,30,46,74,70,65,55,40,51,55,78,19,34,40,32,36,31,86,55,59,17,30,60,30,54,77,70,66,68,52,81,54,67,68,58,55,50,50,31,16,35,40,23,57,29,49,73,42,26,42,47,57,36,50,45,14,44,76,45,52,22,35,18,29,59,35,38,24,46,60,85,94,43,80,44,37,30,32,32,40,91,71,37,81,77,48,68,49,52,66,46,18,23,27,19,41,9,60,74,66,64,53,50,80,42,40,65,52,74,31,95,92,42,72,32,32,57,79,44,74,51,78,44,70,44,32,46,78,74,98,45,41,37,38,36,40,32,46,51,76,42,39,48,59,71,79,45,77,60,42,50,51,49,51,46,50,18,42,47,36,19,45,44,61,35,21,36,68,64,13,32,27,87,76,55,49,57,59,29,16,46,76,63,64,38,65,67,53,75,76,48,52,37,70,55,44,17,53,47,31,41,61,34,46,80,44,81,52,64,71,92,120

Radius of gyration: 24.64 Å; Cα contacts (8 Å, |Δi|>4): 644; chains: 1; bounding box: 94×58×56 Å

Foldseek 3Di:
DDDDDDDDDPPPPPPVPPVFAEFEFQEWEWEDDCWIKIWTAGPVVRDIFIFIHRDLLCVQVGRCVRVVGGYQHPNHQEYEYEDQQLVSLVSCVVVVSFDQQHAYEYEPDRRNVCVVVVVDDDSVVVVQCLQQLQAARDGSNLQVCQCVDAQNKGWHFYDDRNDTWIFIDHPRDTPGTADSLLRSLNSLLNVRYNWYWDDFPNDIKIWPDWDWDWAWDDDVAIEIEIETETAIVVGDDPRNVVSSQSSNCSNLCVAQQVFVGDSNCHLVRHVVNPNCVSVPDDSNRSSVSSNVYHYYYHYPPD

pLDDT: mean 89.7, std 13.14, range [36.66, 98.31]

Mean predicted aligned error: 6.76 Å

Secondary structure (DSSP, 8-state):
----------SS---------EE--SEEEEEESSSEEEEEEETTTTEEEEEEESSGGGHHHHHHHHHTSEE-GGG--EEEEES-HHHHHHHHHHTT-S-TT-EEEEESS-HHHHHHTT-SPPHHHHHHHHHTTSS---BHHHHHHHHHSSSSEEEEEEEETTEEEEEEEETTEEEEE--HHHHHHHHHHHT--S-EEEEETTEEEEEEEEEEEEEEEESSSEEEEEEEEEEEESPP-HHHHHHHHHHHHHHHIIIIIHH----S-HHHHHHHTT-THHHH--HHHHHHHHHT-EEEEE----

Sequence (302 aa):
MKIIPLLFIPLLLTGCTDIRRRLSPDLLAVHTGETVSFAAHTSQEDALIAAEAADPLLLTDALGRAAGAEISTGHLTMLAVSGDPCGVTETYLQAQDLAPTCTVLAVDRNACDALRSGSLPAPDQIEAAVQTGMLPCRTADTVIGDLWGGSGVTALTACRGDALTAALYADGQCCGTLSEDACRGLALLGGRYETFAFDAAGTAFRIRHALLRISVHMTDRPEITVSGEIRTEPPLTDAAEKRLAEMLDAALRETVCAAGADLLFLREAALRDGLSAAQSCSQAEWRRMLLESECRIALPLR

Nearest PDB structures (foldseek):
  7opd-assembly1_M  TM=3.861E-01  e=4.159E-01  Homo sapiens
  4u5y-assembly1_D  TM=3.477E-01  e=4.748E+00  Salmonella enterica subsp. enterica serovar Paratyphi B str. ATCC 10719
  8u2s-assembly2_B  TM=1.398E-01  e=2.912E-01  Leishmania infantum
  8u2s-assembly1_A  TM=1.647E-01  e=5.597E-01  Leishmania infantum